Protein AF-A0A7R9TMN6-F1 (afdb_monomer_lite)

pLDDT: mean 89.32, std 12.13, range [44.78, 98.75]

Organism: NCBI:txid156133

Foldseek 3Di:
DPDPVVVVVLPPDDQDFLLLLLLLLLLLLLLLLLLLLLLLLQLLVVLLVCVVDDPLLNLLRHLVSQLSSLVSQLVSLQSLLQNQVSVPPDGSDDRDNDDDPVCCVPGFLNVLSVLLNQLSVLSSQLSVCVSVVQPPDLVSCCVRHLVSQLSSLVSQLVSLVLLCVSVVLVCVVVVNDPDNVDLLNLLSVLSNLLSNLSNQQSVLSSPDDPPPSVSNSVRHSVSSNSSSVSSSSNSLSSLQCSLLSNSCRSGRVVCNDPVNPPDDPPPRPRRDRPVVLSVQLSLLSSLLSLLVSQLSNLCSVPPPDDPVVSVVSNVVSVVSNVLSVVSNVVSSVCSDQDPDPPRNVVSVVSSVVSNVSSVVSVVVVVCCVPPVD

Sequence (373 aa):
MESPTAHARAALLPSAEPYELRATLAYWTSVVWLEASVAFTAASFFMLFSDRWEAEKVTALVNAPFVMGAALFTVGAYVGILSALNAQHPPHTPLRLWPRPSELRVVPGLWGYFVYFVGTLWFLWNCIAGLVGVSGGRLGALEFIWAPGIMGGVSFVWGALIECDTNEVWGKLRGRVSGWCCISVALSLANLVGGVLFLWGSVGGAAVAPSDLLGQRLWVAGPFLVGSAAFIVGSSLMLAMWKREQYGLGMIAGLNSPAHMPHHDEHDHAPQVRWNHFGFVHTSAVCSGLAMIDLLFTAQRQRSVTLHETIRNATGAAVVVMLAHGVLWLGVVVHRTPRVKPYGALVRYMRMLMVLLAFHLAFSVTADVLYDE

Radius of gyration: 21.81 Å; chains: 1; bounding box: 58×55×69 Å

Secondary structure (DSSP, 8-state):
---THHHHHHTSS----HHHHHHHHHHHHHHHHHHHHHHHHHHHHHHTTGGGS-HHHHIIIIIHHHHHHHHHHHHHHHHHHHHHHHTTPPTTPPPP-S--TTTTTTSTTHHHHHHHHHHHHHHHHHHHHHHTT---HHHHHIIIIIHHHHHHHHHHHHHHHHHHHHTTHHHHHTTSSS-TT-HHHHHHHHHHHHHHHHHHHHHHHHHS-TT-HHHHIIIIIHHHHHHHHHHHHHHHHHHHHHHTT-TTTTT-GGGGSGGGS----TTS------HHHHHHHHHHHHHHHHHHHHHHHHHHGGGSS-HHHHHHHHHHHHHHHHHHHHHHHHHHH-SS---STTHHHHHHHHHHHHHHHHHHHHHHHHHHHHH--

Structure (mmCIF, N/CA/C/O backbone):
data_AF-A0A7R9TMN6-F1
#
_entry.id   AF-A0A7R9TMN6-F1
#
loop_
_atom_site.group_PDB
_atom_site.id
_atom_site.type_symbol
_atom_site.label_atom_id
_atom_site.label_alt_id
_atom_site.label_comp_id
_atom_site.label_asym_id
_atom_site.label_entity_id
_atom_site.label_seq_id
_atom_site.pdbx_PDB_ins_code
_atom_site.Cartn_x
_atom_site.Cartn_y
_atom_site.Cartn_z
_atom_site.occupancy
_atom_site.B_iso_or_equiv
_atom_site.auth_seq_id
_atom_site.auth_comp_id
_atom_site.auth_asym_id
_atom_site.auth_atom_id
_atom_site.pdbx_PDB_model_num
ATOM 1 N N . MET A 1 1 ? 8.065 25.875 38.944 1.00 52.47 1 MET A N 1
ATOM 2 C CA . MET A 1 1 ? 7.759 26.784 37.821 1.00 52.47 1 MET A CA 1
ATOM 3 C C . MET A 1 1 ? 7.848 25.969 36.548 1.00 52.47 1 MET A C 1
ATOM 5 O O . MET A 1 1 ? 8.947 25.675 36.098 1.00 52.47 1 MET A O 1
ATOM 9 N N . GLU A 1 2 ? 6.708 25.503 36.044 1.00 47.06 2 GLU A N 1
ATOM 10 C CA . GLU A 1 2 ? 6.649 24.820 34.750 1.00 47.06 2 GLU A CA 1
ATOM 11 C C . GLU A 1 2 ? 6.831 25.849 33.628 1.00 47.06 2 GLU A C 1
ATOM 13 O O . GLU A 1 2 ? 6.325 26.969 33.711 1.00 47.06 2 GLU A O 1
ATOM 18 N N . SER A 1 3 ? 7.624 25.495 32.614 1.00 50.50 3 SER A N 1
ATOM 19 C CA . SER A 1 3 ? 7.987 26.394 31.518 1.00 50.50 3 SER A CA 1
ATOM 20 C C . SER A 1 3 ? 6.742 26.824 30.719 1.00 50.50 3 SER A C 1
ATOM 22 O O . SER A 1 3 ? 6.040 25.949 30.200 1.00 50.50 3 SER A O 1
ATOM 24 N N . PRO A 1 4 ? 6.507 28.136 30.506 1.00 58.19 4 PRO A N 1
ATOM 25 C CA . PRO A 1 4 ? 5.408 28.662 29.683 1.00 58.19 4 PRO A CA 1
ATOM 26 C C . PRO A 1 4 ? 5.353 28.100 28.251 1.00 58.19 4 PRO A C 1
ATOM 28 O O . PRO A 1 4 ? 4.324 28.169 27.583 1.00 58.19 4 PRO A O 1
ATOM 31 N N . THR A 1 5 ? 6.442 27.498 27.765 1.00 53.59 5 THR A N 1
ATOM 32 C CA . THR A 1 5 ? 6.521 26.896 26.428 1.00 53.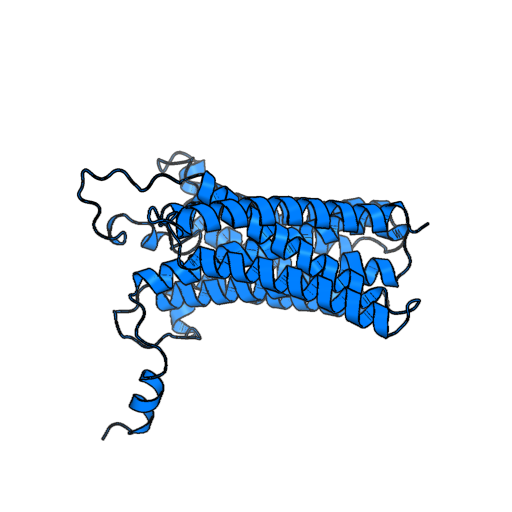59 5 THR A CA 1
ATOM 33 C C . THR A 1 5 ? 5.774 25.564 26.295 1.00 53.59 5 THR A C 1
ATOM 35 O O . THR A 1 5 ? 5.500 25.143 25.171 1.00 53.59 5 THR A O 1
ATOM 38 N N . ALA A 1 6 ? 5.429 24.890 27.399 1.00 50.81 6 ALA A N 1
ATOM 39 C CA . ALA A 1 6 ? 4.712 23.612 27.357 1.00 50.81 6 ALA A CA 1
ATOM 40 C C . ALA A 1 6 ? 3.220 23.782 27.010 1.00 50.81 6 ALA A C 1
ATOM 42 O O . ALA A 1 6 ? 2.673 22.984 26.250 1.00 50.81 6 ALA A O 1
ATOM 43 N N . HIS A 1 7 ? 2.581 24.864 27.471 1.00 48.22 7 HIS A N 1
ATOM 44 C CA . HIS A 1 7 ? 1.169 25.134 27.177 1.00 48.22 7 HIS A CA 1
ATOM 45 C C . HIS A 1 7 ? 0.923 25.587 25.733 1.00 48.22 7 HIS A C 1
ATOM 47 O O . HIS A 1 7 ? -0.096 25.227 25.149 1.00 48.22 7 HIS A O 1
ATOM 53 N N . ALA A 1 8 ? 1.875 26.287 25.107 1.00 50.34 8 ALA A N 1
ATOM 54 C CA . ALA A 1 8 ? 1.724 26.745 23.724 1.00 50.34 8 ALA A CA 1
ATOM 55 C C . ALA A 1 8 ? 1.743 25.596 22.693 1.00 50.34 8 ALA A C 1
ATOM 57 O O . ALA A 1 8 ? 1.135 25.715 21.632 1.00 50.34 8 ALA A O 1
ATOM 58 N N . ARG A 1 9 ? 2.391 24.459 22.997 1.00 48.47 9 ARG A N 1
ATOM 59 C CA . ARG A 1 9 ? 2.400 23.280 22.106 1.00 48.47 9 ARG A CA 1
ATOM 60 C C . ARG A 1 9 ? 1.140 22.418 22.213 1.00 48.47 9 ARG A C 1
ATOM 62 O O . ARG A 1 9 ? 0.843 21.687 21.275 1.00 48.47 9 ARG A O 1
ATOM 69 N N . ALA A 1 10 ? 0.391 22.516 23.312 1.00 46.69 10 ALA A N 1
ATOM 70 C CA . ALA A 1 10 ? -0.839 21.748 23.519 1.00 46.69 10 ALA A CA 1
ATOM 71 C C . ALA A 1 10 ? -2.070 22.353 22.811 1.00 46.69 10 ALA A C 1
ATOM 73 O O . ALA A 1 10 ? -3.085 21.681 22.681 1.00 46.69 10 ALA A O 1
ATOM 74 N N . ALA A 1 11 ? -1.986 23.599 22.332 1.00 44.78 11 ALA A N 1
ATOM 75 C CA . ALA A 1 11 ? -3.127 24.352 21.805 1.00 44.78 11 ALA A CA 1
ATOM 76 C C . ALA A 1 11 ? -3.358 24.226 20.284 1.00 44.78 11 ALA A C 1
ATOM 78 O O . ALA A 1 11 ? -4.297 24.823 19.765 1.00 44.78 11 ALA A O 1
ATOM 79 N N . LEU A 1 12 ? -2.518 23.489 19.547 1.00 45.00 12 LEU A N 1
ATOM 80 C CA . LEU A 1 12 ? -2.579 23.472 18.076 1.00 45.00 12 LEU A CA 1
ATOM 81 C C . LEU A 1 12 ? -3.496 22.401 17.475 1.00 45.00 12 LEU A C 1
ATOM 83 O O . LEU A 1 12 ? -3.732 22.428 16.271 1.00 45.00 12 LEU A O 1
ATOM 87 N N . LEU A 1 13 ? -4.047 21.490 18.280 1.00 46.78 13 LEU A N 1
ATOM 88 C CA . LEU A 1 13 ? -5.049 20.531 17.820 1.00 46.78 13 LEU A CA 1
ATOM 89 C C . LEU A 1 13 ? -6.164 20.456 18.869 1.00 46.78 13 LEU A C 1
ATOM 91 O O . LEU A 1 13 ? -5.862 20.096 20.010 1.00 46.78 13 LEU A O 1
ATOM 95 N N . PRO A 1 14 ? -7.430 20.794 18.541 1.00 47.53 14 PRO A N 1
ATOM 96 C CA . PRO A 1 14 ? -8.540 20.467 19.428 1.00 47.53 14 PRO A CA 1
ATOM 97 C C . PRO A 1 14 ? -8.453 18.975 19.740 1.00 47.53 14 PRO A C 1
ATOM 99 O O . PRO A 1 14 ? -8.168 18.175 18.846 1.00 47.53 14 PRO A O 1
ATOM 102 N N . SER A 1 15 ? -8.609 18.604 21.011 1.00 51.47 15 SER A N 1
ATOM 103 C CA . SER A 1 15 ? -8.556 17.204 21.418 1.00 51.47 15 SER A CA 1
ATOM 104 C C . SER A 1 15 ? -9.704 16.471 20.733 1.00 51.47 15 SER A C 1
ATOM 106 O O . SER A 1 15 ? -10.828 16.513 21.231 1.00 51.47 15 SER A O 1
ATOM 108 N N . ALA A 1 16 ? -9.433 15.857 19.580 1.00 57.16 16 ALA A N 1
ATOM 109 C CA . ALA A 1 16 ? -10.359 14.927 18.959 1.00 57.16 16 ALA A CA 1
ATOM 110 C C . ALA A 1 16 ? -10.734 13.901 20.026 1.00 57.16 16 ALA A C 1
ATOM 112 O O . ALA A 1 16 ? -9.863 13.446 20.783 1.00 57.16 16 ALA A O 1
ATOM 113 N N . GLU A 1 17 ? -12.019 13.573 20.130 1.00 76.31 17 GLU A N 1
ATOM 114 C CA . GLU A 1 17 ? -12.428 12.539 21.069 1.00 76.31 17 GLU A CA 1
ATOM 115 C C . GLU A 1 17 ? -11.631 11.261 20.748 1.00 76.31 17 GLU A C 1
ATOM 117 O O . GLU A 1 17 ? -11.413 10.959 19.569 1.00 76.31 17 GLU A O 1
ATOM 122 N N . PRO A 1 18 ? -11.152 10.494 21.748 1.00 77.69 18 PRO A N 1
ATOM 123 C CA . PRO A 1 18 ? -10.294 9.332 21.498 1.00 77.69 18 PRO A CA 1
ATOM 124 C C . PRO A 1 18 ? -10.866 8.351 20.464 1.00 77.69 18 PRO A C 1
ATOM 126 O O . PRO A 1 18 ? -10.117 7.702 19.734 1.00 77.69 18 PRO A O 1
ATOM 129 N N . TYR A 1 19 ? -12.194 8.270 20.374 1.00 81.75 19 TYR A N 1
ATOM 130 C CA . TYR A 1 19 ? -12.905 7.508 19.356 1.00 81.75 19 TYR A CA 1
ATOM 131 C C . TYR A 1 19 ? -12.656 8.035 17.932 1.00 81.75 19 TYR A C 1
ATOM 133 O O . TYR A 1 19 ? -12.267 7.257 17.062 1.00 81.75 19 TYR A O 1
ATOM 141 N N . GLU A 1 20 ? -12.812 9.340 17.693 1.00 86.62 20 GLU A N 1
ATOM 142 C CA . GLU A 1 20 ? -12.631 9.962 16.374 1.00 86.62 20 GLU A CA 1
ATOM 143 C C . GLU A 1 20 ? -11.202 9.796 15.861 1.00 86.62 20 GLU A C 1
ATOM 145 O O . GLU A 1 20 ? -10.991 9.473 14.689 1.00 86.62 20 GLU A O 1
ATOM 150 N N . LEU A 1 21 ? -10.209 9.954 16.744 1.00 88.88 21 LEU A N 1
ATOM 151 C CA . LEU A 1 21 ? -8.807 9.752 16.389 1.00 88.88 21 LEU A CA 1
ATOM 152 C C . LEU A 1 21 ? -8.545 8.297 15.979 1.00 88.88 21 LEU A C 1
ATOM 154 O O . LEU A 1 21 ? -7.973 8.055 14.917 1.00 88.88 21 LEU A O 1
ATOM 158 N N . ARG A 1 22 ? -8.990 7.320 16.784 1.00 90.69 22 ARG A N 1
ATOM 159 C CA . ARG A 1 22 ? -8.832 5.888 16.470 1.00 90.69 22 ARG A CA 1
ATOM 160 C C . ARG A 1 22 ? -9.527 5.529 15.159 1.00 90.69 22 ARG A C 1
ATOM 162 O O . ARG A 1 22 ? -8.927 4.865 14.317 1.00 90.69 22 ARG A O 1
ATOM 169 N N . ALA A 1 23 ? -10.757 6.001 14.966 1.00 91.69 23 ALA A N 1
ATOM 170 C CA . ALA A 1 23 ? -11.517 5.780 13.745 1.00 91.69 23 ALA A CA 1
ATOM 171 C C . ALA A 1 23 ? -10.806 6.374 12.521 1.00 91.69 23 ALA A C 1
ATOM 173 O O . ALA A 1 23 ? -10.716 5.715 11.485 1.00 91.69 23 ALA A O 1
ATOM 174 N N . THR A 1 24 ? -10.257 7.582 12.647 1.00 93.75 24 THR A N 1
ATOM 175 C CA . THR A 1 24 ? -9.538 8.275 11.571 1.00 93.75 24 THR A CA 1
ATOM 176 C C . THR A 1 24 ? -8.231 7.570 11.211 1.00 93.75 24 THR A C 1
ATOM 178 O O . THR A 1 24 ? -7.963 7.329 10.035 1.00 93.75 24 THR A O 1
ATOM 181 N N . LEU A 1 25 ? -7.420 7.195 12.203 1.00 95.25 25 LEU A N 1
ATOM 182 C CA . LEU A 1 25 ? -6.144 6.521 11.953 1.00 95.25 25 LEU A CA 1
ATOM 183 C C . LEU A 1 25 ? -6.352 5.106 11.395 1.00 95.25 25 LEU A C 1
ATOM 185 O O . LEU A 1 25 ? -5.673 4.717 10.444 1.00 95.25 25 LEU A O 1
ATOM 189 N N . ALA A 1 26 ? -7.333 4.357 11.909 1.00 95.38 26 ALA A N 1
ATOM 190 C CA . ALA A 1 26 ? -7.666 3.034 11.384 1.00 95.38 26 ALA A CA 1
ATOM 191 C C . ALA A 1 26 ? -8.170 3.103 9.930 1.00 95.38 26 ALA A C 1
ATOM 193 O O . ALA A 1 26 ? -7.802 2.265 9.099 1.00 95.38 26 ALA A O 1
ATOM 194 N N . TYR A 1 27 ? -8.963 4.130 9.606 1.00 96.31 27 TYR A N 1
ATOM 195 C CA . TYR A 1 27 ? -9.400 4.402 8.238 1.00 96.31 27 TYR A CA 1
ATOM 196 C C . TYR A 1 27 ? -8.216 4.635 7.304 1.00 96.31 27 TYR A C 1
ATOM 198 O O . TYR A 1 27 ? -8.068 3.919 6.315 1.00 96.31 27 TYR A O 1
ATOM 206 N N . TRP A 1 28 ? -7.357 5.605 7.632 1.00 97.25 28 TRP A N 1
ATOM 207 C CA . TRP A 1 28 ? -6.228 5.970 6.780 1.00 97.25 28 TRP A CA 1
ATOM 208 C C . TRP A 1 28 ? -5.201 4.853 6.666 1.00 97.25 28 TRP A C 1
ATOM 210 O O . TRP A 1 28 ? -4.679 4.639 5.578 1.00 97.25 28 TRP A O 1
ATOM 220 N N . THR A 1 29 ? -4.978 4.077 7.730 1.00 97.25 29 THR A N 1
ATOM 221 C CA . THR A 1 29 ? -4.166 2.855 7.638 1.00 97.25 29 THR A CA 1
ATOM 222 C C . THR A 1 29 ? -4.738 1.924 6.566 1.00 97.25 29 THR A C 1
ATOM 224 O O . THR A 1 29 ? -4.018 1.500 5.672 1.00 97.25 29 THR A O 1
ATOM 227 N N . SER A 1 30 ? -6.046 1.660 6.591 1.00 97.38 30 SER A N 1
ATOM 228 C CA . SER A 1 30 ? -6.691 0.756 5.627 1.00 97.38 30 SER A CA 1
ATOM 229 C C . SER A 1 30 ? -6.663 1.291 4.188 1.00 97.38 30 SER A C 1
ATOM 231 O O . SER A 1 30 ? -6.387 0.540 3.255 1.00 97.38 30 SER A O 1
ATOM 233 N N . VAL A 1 31 ? -6.954 2.584 3.998 1.00 97.62 31 VAL A N 1
ATOM 234 C CA . VAL A 1 31 ? -7.008 3.230 2.675 1.00 97.62 31 VAL A CA 1
ATOM 235 C C . VAL A 1 31 ? -5.628 3.304 2.036 1.00 97.62 31 VAL A C 1
ATOM 237 O O . VAL A 1 31 ? -5.472 2.869 0.900 1.00 97.62 31 VAL A O 1
ATOM 240 N N . VAL A 1 32 ? -4.622 3.783 2.770 1.00 97.88 32 VAL A N 1
ATOM 241 C CA . VAL A 1 32 ? -3.266 3.950 2.231 1.00 97.88 32 VAL A CA 1
ATOM 242 C C . VAL A 1 32 ? -2.641 2.593 1.891 1.00 97.88 32 VAL A C 1
ATOM 244 O O . VAL A 1 32 ? -1.994 2.459 0.855 1.00 97.88 32 VAL A O 1
ATOM 247 N N . TRP A 1 33 ? -2.870 1.560 2.712 1.00 98.00 33 TRP A N 1
ATOM 248 C CA . TRP A 1 33 ? -2.433 0.198 2.383 1.00 98.00 33 TRP A CA 1
ATOM 249 C C . TRP A 1 33 ? -3.141 -0.354 1.137 1.00 98.00 33 TRP A C 1
ATOM 251 O O . TRP A 1 33 ? -2.504 -1.016 0.315 1.00 98.00 33 TRP A O 1
ATOM 261 N N . LEU A 1 34 ? -4.431 -0.052 0.949 1.00 98.00 34 LEU A N 1
ATOM 262 C CA . LEU A 1 34 ? -5.172 -0.460 -0.246 1.00 98.00 34 LEU A CA 1
ATOM 263 C C . LEU A 1 34 ? -4.632 0.232 -1.506 1.00 98.00 34 LEU A C 1
ATOM 265 O O . LEU A 1 34 ? -4.368 -0.446 -2.496 1.00 98.00 34 LEU A O 1
ATOM 269 N N . GLU A 1 35 ? -4.413 1.548 -1.464 1.00 97.69 35 GLU A N 1
ATOM 270 C CA . GLU A 1 35 ? -3.813 2.315 -2.566 1.00 97.69 35 GLU A CA 1
ATOM 271 C C . GLU A 1 35 ? -2.412 1.800 -2.919 1.00 97.69 35 GLU A C 1
ATOM 273 O O . GLU A 1 35 ? -2.114 1.564 -4.092 1.00 97.69 35 GLU A O 1
ATOM 278 N N . ALA A 1 36 ? -1.579 1.548 -1.904 1.00 98.12 36 ALA A N 1
ATOM 279 C CA . ALA A 1 36 ? -0.251 0.969 -2.075 1.00 98.12 36 ALA A CA 1
ATOM 280 C C . ALA A 1 36 ? -0.306 -0.395 -2.777 1.00 98.12 36 ALA A C 1
ATOM 282 O O . ALA A 1 36 ? 0.438 -0.655 -3.723 1.00 98.12 36 ALA A O 1
ATOM 283 N N . SER A 1 37 ? -1.229 -1.256 -2.342 1.00 98.38 37 SER A N 1
ATOM 284 C CA . SER A 1 37 ? -1.400 -2.599 -2.896 1.00 98.38 37 SER A CA 1
ATOM 285 C C . SER A 1 37 ? -1.892 -2.561 -4.345 1.00 98.38 37 SER A C 1
ATOM 287 O O . SER A 1 37 ? -1.430 -3.353 -5.164 1.00 98.38 37 SER A O 1
ATOM 289 N N . VAL A 1 38 ? -2.781 -1.622 -4.690 1.00 97.75 38 VAL A N 1
ATOM 290 C CA . VAL A 1 38 ? -3.237 -1.392 -6.074 1.00 97.75 38 VAL A CA 1
ATOM 291 C C . VAL A 1 38 ? -2.074 -0.950 -6.960 1.00 97.75 38 VAL A C 1
ATOM 293 O O . VAL A 1 38 ? -1.890 -1.517 -8.037 1.00 97.75 38 VAL A O 1
ATOM 296 N N . ALA A 1 39 ? -1.251 -0.009 -6.489 1.00 97.25 39 ALA A N 1
ATOM 297 C CA . ALA A 1 39 ? -0.064 0.451 -7.204 1.00 97.25 39 ALA A CA 1
ATOM 298 C C . ALA A 1 39 ? 0.921 -0.690 -7.496 1.00 97.25 39 ALA A C 1
ATOM 300 O O . ALA A 1 39 ? 1.332 -0.881 -8.640 1.00 97.25 39 ALA A O 1
ATOM 301 N N . PHE A 1 40 ? 1.233 -1.500 -6.480 1.00 97.75 40 PHE A N 1
ATOM 302 C CA . PHE A 1 40 ? 2.093 -2.674 -6.626 1.00 97.75 40 PHE A CA 1
ATOM 303 C C . PHE A 1 40 ? 1.502 -3.739 -7.549 1.00 97.75 40 PHE A C 1
ATOM 305 O O . PHE A 1 40 ? 2.238 -4.334 -8.336 1.00 97.75 40 PHE A O 1
ATOM 312 N N . THR A 1 41 ? 0.192 -3.980 -7.471 1.00 98.25 41 THR A N 1
ATOM 313 C CA . THR A 1 41 ? -0.492 -4.961 -8.326 1.00 98.25 41 THR A CA 1
ATOM 314 C C . THR A 1 41 ? -0.393 -4.540 -9.788 1.00 98.25 41 THR A C 1
ATOM 316 O O . THR A 1 41 ? -0.001 -5.341 -10.633 1.00 98.25 41 THR A O 1
ATOM 319 N N . ALA A 1 42 ? -0.680 -3.269 -10.084 1.00 96.50 42 ALA A N 1
ATOM 320 C CA . ALA A 1 42 ? -0.577 -2.726 -11.432 1.00 96.50 42 ALA A CA 1
ATOM 321 C C . ALA A 1 42 ? 0.868 -2.769 -11.958 1.00 96.50 42 ALA A C 1
ATOM 323 O O . ALA A 1 42 ? 1.101 -3.313 -13.035 1.00 96.50 42 ALA A O 1
ATOM 324 N N . ALA A 1 43 ? 1.846 -2.295 -11.178 1.00 97.19 43 ALA A N 1
ATOM 325 C CA . ALA A 1 43 ? 3.258 -2.359 -11.561 1.00 97.19 43 ALA A CA 1
ATOM 326 C C . ALA A 1 43 ? 3.738 -3.789 -11.817 1.00 97.19 43 ALA A C 1
ATOM 328 O O . ALA A 1 43 ? 4.399 -4.043 -12.820 1.00 97.19 43 ALA A O 1
ATOM 329 N N . SER A 1 44 ? 3.373 -4.739 -10.952 1.00 97.81 44 SER A N 1
ATOM 330 C CA . SER A 1 44 ? 3.757 -6.148 -11.110 1.00 97.81 44 SER A CA 1
ATOM 331 C C . SER A 1 44 ? 3.102 -6.780 -12.336 1.00 97.81 44 SER A C 1
ATOM 333 O O . SER A 1 44 ? 3.735 -7.573 -13.027 1.00 97.81 44 SER A O 1
ATOM 335 N N . PHE A 1 45 ? 1.852 -6.412 -12.635 1.00 97.25 45 PHE A N 1
ATOM 336 C CA . PHE A 1 45 ? 1.176 -6.842 -13.855 1.00 97.25 45 PHE A CA 1
ATOM 337 C C . PHE A 1 45 ? 1.903 -6.322 -15.097 1.00 97.25 45 PHE A C 1
ATOM 339 O O . PHE A 1 45 ? 2.219 -7.104 -15.990 1.00 97.25 45 PHE A O 1
ATOM 346 N N . PHE A 1 46 ? 2.240 -5.032 -15.136 1.00 95.69 46 PHE A N 1
ATOM 347 C CA . PHE A 1 46 ? 2.989 -4.451 -16.249 1.00 95.69 46 PHE A CA 1
ATOM 348 C C . PHE A 1 46 ? 4.411 -5.022 -16.353 1.00 95.69 46 PHE A C 1
ATOM 350 O O . PHE A 1 46 ? 4.895 -5.281 -17.452 1.00 95.69 46 PHE A O 1
ATOM 357 N N . MET A 1 47 ? 5.054 -5.336 -15.227 1.00 96.62 47 MET A N 1
ATOM 358 C CA . MET A 1 47 ? 6.367 -5.982 -15.191 1.00 96.62 47 MET A CA 1
ATOM 359 C C . MET A 1 47 ? 6.390 -7.342 -15.909 1.00 96.62 47 MET A C 1
ATOM 361 O O . MET A 1 47 ? 7.440 -7.739 -16.405 1.00 96.62 47 MET A O 1
ATOM 365 N N . LEU A 1 48 ? 5.258 -8.049 -16.028 1.00 96.75 48 LEU A N 1
ATOM 366 C CA . LEU A 1 48 ? 5.191 -9.306 -16.788 1.00 96.75 48 LEU A CA 1
ATOM 367 C C . LEU A 1 48 ? 5.455 -9.122 -18.290 1.00 96.75 48 LEU A C 1
ATOM 369 O O . LEU A 1 48 ? 5.841 -10.084 -18.957 1.00 96.75 48 LEU A O 1
ATOM 373 N N . PHE A 1 49 ? 5.259 -7.913 -18.816 1.00 95.25 49 PHE A N 1
ATOM 374 C CA . PHE A 1 49 ? 5.359 -7.587 -20.241 1.00 95.25 49 PHE A CA 1
ATOM 375 C C . PHE A 1 49 ? 6.443 -6.540 -20.540 1.00 95.25 49 PHE A C 1
ATOM 377 O O . PHE A 1 49 ? 6.525 -6.042 -21.662 1.00 95.25 49 PHE A O 1
ATOM 384 N N . SER A 1 50 ? 7.273 -6.200 -19.549 1.00 94.06 50 SER A N 1
ATOM 385 C CA . SER A 1 50 ? 8.247 -5.105 -19.636 1.00 94.06 50 SER A CA 1
ATOM 386 C C . SER A 1 50 ? 9.366 -5.337 -20.651 1.00 94.06 50 SER A C 1
ATOM 388 O O . SER A 1 50 ? 9.972 -4.375 -21.110 1.00 94.06 50 SER A O 1
ATOM 390 N N . ASP A 1 51 ? 9.609 -6.584 -21.057 1.00 92.88 51 ASP A N 1
ATOM 391 C CA . ASP A 1 51 ? 10.570 -6.958 -22.101 1.00 92.88 51 ASP A CA 1
ATOM 392 C C . ASP A 1 51 ? 10.200 -6.429 -23.494 1.00 92.88 51 ASP A C 1
ATOM 394 O O . ASP A 1 51 ? 11.040 -6.426 -24.391 1.00 92.88 51 ASP A O 1
ATOM 398 N N . ARG A 1 52 ? 8.954 -5.982 -23.682 1.00 93.12 52 ARG A N 1
ATOM 399 C CA . ARG A 1 52 ? 8.440 -5.450 -24.953 1.00 93.12 52 ARG A CA 1
ATOM 400 C C . ARG A 1 52 ? 8.466 -3.930 -25.035 1.00 93.12 52 ARG A C 1
ATOM 402 O O . ARG A 1 52 ? 8.022 -3.378 -26.036 1.00 93.12 52 ARG A O 1
ATOM 409 N N . TRP A 1 53 ? 8.904 -3.250 -23.981 1.00 92.25 53 TRP A N 1
ATOM 410 C CA . TRP A 1 53 ? 8.772 -1.804 -23.870 1.00 92.25 53 TRP A CA 1
ATOM 411 C C . TRP A 1 53 ? 10.117 -1.115 -23.725 1.00 92.25 53 TRP A C 1
ATOM 413 O O . TRP A 1 53 ? 11.083 -1.662 -23.197 1.00 92.25 53 TRP A O 1
ATOM 423 N N . GLU A 1 54 ? 10.145 0.140 -24.151 1.00 92.00 54 GLU A N 1
ATOM 424 C CA . GLU A 1 54 ? 11.277 1.019 -23.915 1.00 92.00 54 GLU A CA 1
ATOM 425 C C . GLU A 1 54 ? 11.442 1.333 -22.421 1.00 92.00 54 GLU A C 1
ATOM 427 O O . GLU A 1 54 ? 10.485 1.319 -21.637 1.00 92.00 54 GLU A O 1
ATOM 432 N N . ALA A 1 55 ? 12.670 1.676 -22.022 1.00 90.94 55 ALA A N 1
ATOM 433 C CA . ALA A 1 55 ? 13.020 1.956 -20.628 1.00 90.94 55 ALA A CA 1
ATOM 434 C C . ALA A 1 55 ? 12.159 3.067 -19.996 1.00 90.94 55 ALA A C 1
ATOM 436 O O . ALA A 1 55 ? 11.873 3.023 -18.798 1.00 90.94 55 ALA A O 1
ATOM 437 N N . GLU A 1 56 ? 11.716 4.043 -20.791 1.00 90.12 56 GLU A N 1
ATOM 438 C CA . GLU A 1 56 ? 10.824 5.121 -20.348 1.00 90.12 56 GLU A CA 1
ATOM 439 C C . GLU A 1 56 ? 9.453 4.579 -19.926 1.00 90.12 56 GLU A C 1
ATOM 441 O O . GLU A 1 56 ? 8.980 4.856 -18.822 1.00 90.12 56 GLU A O 1
ATOM 446 N N . LYS A 1 57 ? 8.851 3.720 -20.755 1.00 90.50 57 LYS A N 1
ATOM 447 C CA . LYS A 1 57 ? 7.556 3.086 -20.478 1.00 90.50 57 LYS A CA 1
ATOM 448 C C . LYS A 1 57 ? 7.648 2.120 -19.292 1.00 90.50 57 LYS A C 1
ATOM 450 O O . LYS A 1 57 ? 6.760 2.121 -18.441 1.00 90.50 57 LYS A O 1
ATOM 455 N N . VAL A 1 58 ? 8.755 1.382 -19.152 1.00 93.69 58 VAL A N 1
ATOM 456 C CA . VAL A 1 58 ? 9.036 0.565 -17.950 1.00 93.69 58 VAL A CA 1
ATOM 457 C C . VAL A 1 58 ? 9.152 1.440 -16.697 1.00 93.69 58 VAL A C 1
ATOM 459 O O . VAL A 1 58 ? 8.586 1.117 -15.653 1.00 93.69 58 VAL A O 1
ATOM 462 N N . THR A 1 59 ? 9.834 2.580 -16.791 1.00 93.62 59 THR A N 1
ATOM 463 C CA . THR A 1 59 ? 9.965 3.526 -15.675 1.00 93.62 59 THR A CA 1
ATOM 464 C C . THR A 1 59 ? 8.601 4.043 -15.223 1.00 93.62 59 THR A C 1
ATOM 466 O O . THR A 1 59 ? 8.312 4.053 -14.026 1.00 93.62 59 THR A O 1
ATOM 469 N N . ALA A 1 60 ? 7.749 4.414 -16.178 1.00 92.00 60 ALA A N 1
ATOM 470 C CA . ALA A 1 60 ? 6.433 4.987 -15.937 1.00 92.00 60 ALA A CA 1
ATOM 471 C C . ALA A 1 60 ? 5.407 3.985 -15.379 1.00 92.00 60 ALA A C 1
ATOM 473 O O . ALA A 1 60 ? 4.650 4.328 -14.475 1.00 92.00 60 ALA A O 1
ATOM 474 N N . LEU A 1 61 ? 5.379 2.756 -15.906 1.00 93.25 61 LEU A N 1
ATOM 475 C CA . LEU A 1 61 ? 4.353 1.756 -15.578 1.00 93.25 61 LEU A CA 1
ATOM 476 C C . LEU A 1 61 ? 4.771 0.774 -14.480 1.00 93.25 61 LEU A C 1
ATOM 478 O O . LEU A 1 61 ? 3.905 0.168 -13.855 1.00 93.25 61 LEU A O 1
ATOM 482 N N . VAL A 1 62 ? 6.075 0.604 -14.244 1.00 95.75 62 VAL A N 1
ATOM 483 C CA . VAL A 1 62 ? 6.605 -0.386 -13.293 1.00 95.75 62 VAL A CA 1
ATOM 484 C C . VAL A 1 62 ? 7.338 0.301 -12.144 1.00 95.75 62 VAL A C 1
ATOM 486 O O . VAL A 1 62 ? 6.889 0.243 -11.000 1.00 95.75 62 VAL A O 1
ATOM 489 N N . ASN A 1 63 ? 8.440 1.000 -12.429 1.00 96.38 63 ASN A N 1
ATOM 490 C CA . ASN A 1 63 ? 9.332 1.489 -11.371 1.00 96.38 63 ASN A CA 1
ATOM 491 C C . ASN A 1 63 ? 8.704 2.619 -10.541 1.00 96.38 63 ASN A C 1
ATOM 493 O O . ASN A 1 63 ? 8.751 2.582 -9.310 1.00 96.38 63 ASN A O 1
ATOM 497 N N . ALA A 1 64 ? 8.102 3.622 -11.188 1.00 96.56 64 ALA A N 1
ATOM 498 C CA . ALA A 1 64 ? 7.507 4.752 -10.481 1.00 96.56 64 ALA A CA 1
ATOM 499 C C . ALA A 1 64 ? 6.289 4.333 -9.630 1.00 96.56 64 ALA A C 1
ATOM 501 O O . ALA A 1 64 ? 6.239 4.723 -8.458 1.00 96.56 64 ALA A O 1
ATOM 502 N N . PRO A 1 65 ? 5.357 3.487 -10.120 1.00 97.31 65 PRO A N 1
ATOM 503 C CA . PRO A 1 65 ? 4.272 3.002 -9.276 1.00 97.31 65 PRO A CA 1
ATOM 504 C C . PRO A 1 65 ? 4.739 2.079 -8.140 1.00 97.31 65 PRO A C 1
ATOM 506 O O . PRO A 1 65 ? 4.136 2.121 -7.069 1.00 97.31 65 PRO A O 1
ATOM 509 N N . PHE A 1 66 ? 5.834 1.318 -8.294 1.00 98.00 66 PHE A N 1
ATOM 510 C CA . PHE A 1 66 ? 6.449 0.602 -7.165 1.00 98.00 66 PHE A CA 1
ATOM 511 C C . PHE A 1 66 ? 6.971 1.550 -6.080 1.00 98.00 66 PHE A C 1
ATOM 513 O O . PHE A 1 66 ? 6.675 1.347 -4.902 1.00 98.00 66 PHE A O 1
ATOM 520 N N . VAL A 1 67 ? 7.689 2.617 -6.452 1.00 98.19 67 VAL A N 1
ATOM 521 C CA . VAL A 1 67 ? 8.153 3.637 -5.489 1.00 98.19 67 VAL A CA 1
ATOM 522 C C . VAL A 1 67 ? 6.974 4.292 -4.777 1.00 98.19 67 VAL A C 1
ATOM 524 O O . VAL A 1 67 ? 6.981 4.414 -3.552 1.00 98.19 67 VAL A O 1
ATOM 527 N N . MET A 1 68 ? 5.942 4.671 -5.530 1.00 97.50 68 MET A N 1
ATOM 528 C CA . MET A 1 68 ? 4.719 5.242 -4.977 1.00 97.50 68 MET A CA 1
ATOM 529 C C . MET A 1 68 ? 4.045 4.284 -3.991 1.00 97.50 68 MET A C 1
ATOM 531 O O . MET A 1 68 ? 3.748 4.674 -2.863 1.00 97.50 68 MET A O 1
ATOM 535 N N . GLY A 1 69 ? 3.850 3.023 -4.382 1.00 98.00 69 GLY A N 1
ATOM 536 C CA . GLY A 1 69 ? 3.276 2.006 -3.509 1.00 98.00 69 GLY A CA 1
ATOM 537 C C . GLY A 1 69 ? 4.097 1.815 -2.234 1.00 98.00 69 GLY A C 1
ATOM 538 O O . GLY A 1 69 ? 3.536 1.738 -1.145 1.00 98.00 69 GLY A O 1
ATOM 539 N N . ALA A 1 70 ? 5.429 1.801 -2.330 1.00 98.38 70 ALA A N 1
ATOM 540 C CA . ALA A 1 70 ? 6.296 1.602 -1.170 1.00 98.38 70 ALA A CA 1
ATOM 541 C C . ALA A 1 70 ? 6.265 2.810 -0.219 1.00 98.38 70 ALA A C 1
ATOM 543 O O . ALA A 1 70 ? 6.275 2.646 1.006 1.00 98.38 70 ALA A O 1
ATOM 544 N N . ALA A 1 71 ? 6.163 4.023 -0.769 1.00 98.38 71 ALA A N 1
ATOM 545 C CA . ALA A 1 71 ? 5.986 5.241 0.011 1.00 98.38 71 ALA A CA 1
ATOM 546 C C . ALA A 1 71 ? 4.642 5.228 0.752 1.00 98.38 71 ALA A C 1
ATOM 548 O O . ALA A 1 71 ? 4.598 5.507 1.951 1.00 98.38 71 ALA A O 1
ATOM 549 N N . LEU A 1 72 ? 3.562 4.824 0.077 1.00 98.12 72 LEU A N 1
ATOM 550 C CA . LEU A 1 72 ? 2.244 4.674 0.691 1.00 98.12 72 LEU A CA 1
ATOM 551 C C . LEU A 1 72 ? 2.262 3.606 1.792 1.00 98.12 72 LEU A C 1
ATOM 553 O O . LEU A 1 72 ? 1.866 3.905 2.915 1.00 98.12 72 LEU A O 1
ATOM 557 N N . PHE A 1 73 ? 2.816 2.411 1.560 1.00 98.44 73 PHE A N 1
ATOM 558 C CA . PHE A 1 73 ? 2.967 1.414 2.629 1.00 98.44 73 PHE A CA 1
ATOM 559 C C . PHE A 1 73 ? 3.753 1.955 3.831 1.00 98.44 73 PHE A C 1
ATOM 561 O O . PHE A 1 73 ? 3.370 1.699 4.972 1.00 98.44 73 PHE A O 1
ATOM 568 N N . THR A 1 74 ? 4.797 2.757 3.597 1.00 98.62 74 THR A N 1
ATOM 569 C CA . THR A 1 74 ? 5.566 3.410 4.670 1.00 98.62 74 THR A CA 1
ATOM 570 C C . THR A 1 74 ? 4.701 4.370 5.485 1.00 98.62 74 THR A C 1
ATOM 572 O O . THR A 1 7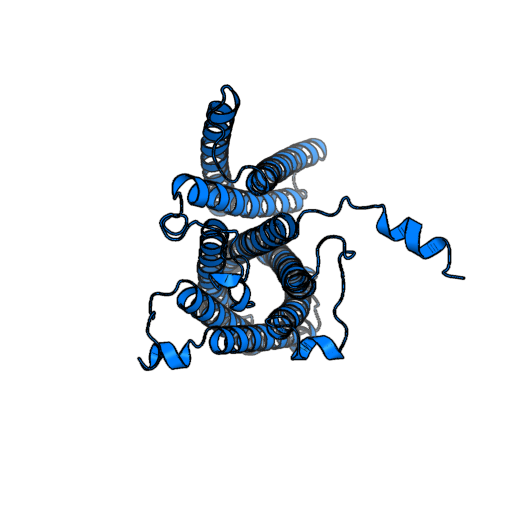4 ? 4.705 4.315 6.718 1.00 98.62 74 THR A O 1
ATOM 575 N N . VAL A 1 75 ? 3.911 5.217 4.816 1.00 98.31 75 VAL A N 1
ATOM 576 C CA . VAL A 1 75 ? 2.949 6.112 5.475 1.00 98.31 75 VAL A CA 1
ATOM 577 C C . VAL A 1 75 ? 1.918 5.300 6.257 1.00 98.31 75 VAL A C 1
ATOM 579 O O . VAL A 1 75 ? 1.702 5.565 7.436 1.00 98.31 75 VAL A O 1
ATOM 582 N N . GLY A 1 76 ? 1.327 4.274 5.648 1.00 97.81 76 GLY A N 1
ATOM 583 C CA . GLY A 1 76 ? 0.338 3.410 6.285 1.00 97.81 76 GLY A CA 1
ATOM 584 C C . GLY A 1 76 ? 0.884 2.693 7.523 1.00 97.81 76 GLY A C 1
ATOM 585 O O . GLY A 1 76 ? 0.219 2.654 8.556 1.00 97.81 76 GLY A O 1
ATOM 586 N N . ALA A 1 77 ? 2.105 2.156 7.462 1.00 98.06 77 ALA A N 1
ATOM 587 C CA . ALA A 1 77 ? 2.762 1.530 8.607 1.00 98.06 77 ALA A CA 1
ATOM 588 C C . ALA A 1 77 ? 3.022 2.541 9.739 1.00 98.06 77 ALA A C 1
ATOM 590 O O . ALA A 1 77 ? 2.782 2.233 10.908 1.00 98.06 77 ALA A O 1
ATOM 591 N N . TYR A 1 78 ? 3.425 3.772 9.405 1.00 98.25 78 TYR A N 1
ATOM 592 C CA . TYR A 1 78 ? 3.589 4.844 10.388 1.00 98.25 78 TYR A CA 1
ATOM 593 C C . TYR A 1 78 ? 2.257 5.280 11.020 1.00 98.25 78 TYR A C 1
ATOM 595 O O . TYR A 1 78 ? 2.178 5.440 12.237 1.00 98.25 78 TYR A O 1
ATOM 603 N N . VAL A 1 79 ? 1.177 5.397 10.241 1.00 97.50 79 VAL A N 1
ATOM 604 C CA . VAL A 1 79 ? -0.175 5.649 10.780 1.00 97.50 79 VAL A CA 1
ATOM 605 C C . VAL A 1 79 ? -0.610 4.506 11.711 1.00 97.50 79 VAL A C 1
ATOM 607 O O . VAL A 1 79 ? -1.231 4.756 12.748 1.00 97.50 79 VAL A O 1
ATOM 610 N N . GLY A 1 80 ? -0.211 3.264 11.424 1.00 96.50 80 GLY A N 1
ATOM 611 C CA . GLY A 1 80 ? -0.367 2.124 12.331 1.00 96.50 80 GLY A CA 1
ATOM 612 C C . GLY A 1 80 ? 0.382 2.297 13.661 1.00 96.50 80 GLY A C 1
ATOM 613 O O . GLY A 1 80 ? -0.196 2.077 14.727 1.00 96.50 80 GLY A O 1
ATOM 614 N N . ILE A 1 81 ? 1.629 2.787 13.628 1.00 97.00 81 ILE A N 1
ATOM 615 C CA . ILE A 1 81 ? 2.390 3.163 14.837 1.00 97.00 81 ILE A CA 1
ATOM 616 C C . ILE A 1 81 ? 1.637 4.234 15.632 1.00 97.00 81 ILE A C 1
ATOM 618 O O . ILE A 1 81 ? 1.467 4.082 16.843 1.00 97.00 81 ILE A O 1
ATOM 622 N N . LEU A 1 82 ? 1.155 5.293 14.970 1.00 96.06 82 LEU A N 1
ATOM 623 C CA . LEU A 1 82 ? 0.368 6.346 15.621 1.00 96.06 82 LEU A CA 1
ATOM 624 C C . LEU A 1 82 ? -0.906 5.779 16.258 1.00 96.06 82 LEU A C 1
ATOM 626 O O . LEU A 1 82 ? -1.243 6.161 17.379 1.00 96.06 82 LEU A O 1
ATOM 630 N N . SER A 1 83 ? -1.573 4.841 15.580 1.00 94.38 83 SER A N 1
ATOM 631 C CA . SER A 1 83 ? -2.767 4.158 16.087 1.00 94.38 83 SER A CA 1
ATOM 632 C C . SER A 1 83 ? -2.461 3.386 17.365 1.00 94.38 83 SER A C 1
ATOM 634 O O . SER A 1 83 ? -3.153 3.567 18.361 1.00 94.38 83 SER A O 1
ATOM 636 N N . ALA A 1 84 ? -1.403 2.569 17.369 1.00 94.56 84 ALA A N 1
ATOM 637 C CA . ALA A 1 84 ? -1.011 1.777 18.534 1.00 94.56 84 ALA A CA 1
ATOM 638 C C . ALA A 1 84 ? -0.558 2.652 19.706 1.00 94.56 84 ALA A C 1
ATOM 640 O O . ALA A 1 84 ? -0.989 2.448 20.839 1.00 94.56 84 ALA A O 1
ATOM 641 N N . LEU A 1 85 ? 0.267 3.663 19.431 1.00 94.62 85 LEU A N 1
ATOM 642 C CA . LEU A 1 85 ? 0.827 4.539 20.453 1.00 94.62 85 LEU A CA 1
ATOM 643 C C . LEU A 1 85 ? -0.250 5.370 21.158 1.00 94.62 85 LEU A C 1
ATOM 645 O O . LEU A 1 85 ? -0.181 5.560 22.368 1.00 94.62 85 LEU A O 1
ATOM 649 N N . ASN A 1 86 ? -1.254 5.832 20.412 1.00 92.94 86 ASN A N 1
ATOM 650 C CA . ASN A 1 86 ? -2.315 6.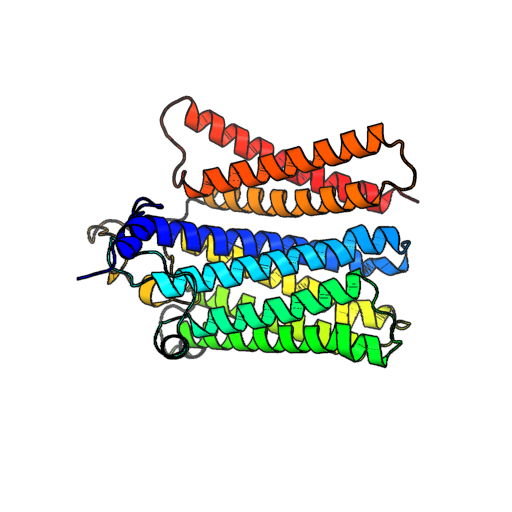695 20.932 1.00 92.94 86 ASN A CA 1
ATOM 651 C C . ASN A 1 86 ? -3.613 5.926 21.238 1.00 92.94 86 ASN A C 1
ATOM 653 O O . ASN A 1 86 ? -4.612 6.524 21.630 1.00 92.94 86 ASN A O 1
ATOM 657 N N . ALA A 1 87 ? -3.605 4.595 21.115 1.00 88.62 87 ALA A N 1
ATOM 658 C CA . ALA A 1 87 ? -4.764 3.748 21.372 1.00 88.62 87 ALA A CA 1
ATOM 659 C C . ALA A 1 87 ? -5.284 3.879 22.805 1.00 88.62 87 ALA A C 1
ATOM 661 O O . ALA A 1 87 ? -6.487 3.941 23.009 1.00 88.62 87 ALA A O 1
ATOM 662 N N . GLN A 1 88 ? -4.403 3.920 23.802 1.00 81.19 88 GLN A N 1
ATOM 663 C CA . GLN A 1 88 ? -4.779 3.871 25.225 1.00 81.19 88 GLN A CA 1
ATOM 664 C C . GLN A 1 88 ? -4.723 5.240 25.911 1.00 81.19 88 GLN A C 1
ATOM 666 O O . GLN A 1 88 ? -4.815 5.341 27.132 1.00 81.19 88 GLN A O 1
ATOM 671 N N . HIS A 1 89 ? -4.541 6.300 25.131 1.00 80.62 89 HIS A N 1
ATOM 672 C CA . HIS A 1 89 ? -4.344 7.635 25.660 1.00 80.62 89 HIS A CA 1
ATOM 673 C C . HIS A 1 89 ? -5.638 8.198 26.273 1.00 80.62 89 HIS A C 1
ATOM 675 O O . HIS A 1 89 ? -6.688 8.138 25.624 1.00 80.62 89 HIS A O 1
ATOM 681 N N . PRO A 1 90 ? -5.588 8.749 27.504 1.00 79.19 90 PRO A N 1
ATOM 682 C CA . PRO A 1 90 ? -6.720 9.453 28.086 1.00 79.19 90 PRO A CA 1
ATOM 683 C C . PRO A 1 90 ? -7.181 10.609 27.190 1.00 79.19 90 PRO A C 1
ATOM 685 O O . PRO A 1 90 ? -6.344 11.216 26.504 1.00 79.19 90 PRO A O 1
ATOM 688 N N . PRO A 1 91 ? -8.475 10.974 27.239 1.00 72.94 91 PRO A N 1
ATOM 689 C CA . PRO A 1 91 ? -8.957 12.202 26.619 1.00 72.94 91 PRO A CA 1
ATOM 690 C C . PRO A 1 91 ? -8.049 13.383 26.998 1.00 72.94 91 PRO A C 1
ATOM 692 O O . PRO A 1 91 ? -7.601 13.484 28.141 1.00 72.94 91 PRO A O 1
ATOM 695 N N . HIS A 1 92 ? -7.758 14.261 26.036 1.00 78.75 92 HIS A N 1
ATOM 696 C CA . HIS A 1 92 ? -6.928 15.467 26.203 1.00 78.75 92 HIS A CA 1
ATOM 697 C C . HIS A 1 92 ? -5.417 15.262 26.404 1.00 78.75 92 HIS A C 1
ATOM 699 O O . HIS A 1 92 ? -4.701 16.247 26.596 1.00 78.75 92 HIS A O 1
ATOM 705 N N . THR A 1 93 ? -4.885 14.037 26.313 1.00 83.25 93 THR A N 1
ATOM 706 C CA . THR A 1 93 ? -3.424 13.897 26.186 1.00 83.25 93 THR A CA 1
ATOM 707 C C . THR A 1 93 ? -2.955 14.301 24.786 1.00 83.25 93 THR A C 1
ATOM 709 O O . THR A 1 93 ? -3.607 13.961 23.797 1.00 83.25 93 THR A O 1
ATOM 712 N N . PRO A 1 94 ? -1.825 15.024 24.672 1.00 86.88 94 PRO A N 1
ATOM 713 C CA . PRO A 1 94 ? -1.291 15.414 23.376 1.00 86.88 94 PRO A CA 1
ATOM 714 C C . PRO A 1 94 ? -0.916 14.177 22.555 1.00 86.88 94 PRO A C 1
ATOM 716 O O . PRO A 1 94 ? -0.375 13.205 23.094 1.00 86.88 94 PRO A O 1
ATOM 719 N N . LEU A 1 95 ? -1.172 14.247 21.245 1.00 88.44 95 LEU A N 1
ATOM 720 C CA . LEU A 1 95 ? -0.819 13.192 20.301 1.00 88.44 95 LEU A CA 1
ATOM 721 C C . LEU A 1 95 ? 0.686 12.923 20.363 1.00 88.44 95 LEU A C 1
ATOM 723 O O . LEU A 1 95 ? 1.513 13.825 20.202 1.00 88.44 95 LEU A O 1
ATOM 727 N N . ARG A 1 96 ? 1.048 11.660 20.558 1.00 92.56 96 ARG A N 1
ATOM 728 C CA . ARG A 1 96 ? 2.436 11.220 20.507 1.00 92.56 96 ARG A CA 1
ATOM 729 C C . ARG A 1 96 ? 2.770 10.745 19.105 1.00 92.56 96 ARG A C 1
ATOM 731 O O . ARG A 1 96 ? 2.082 9.891 18.554 1.00 92.56 96 ARG A O 1
ATOM 738 N N . LEU A 1 97 ? 3.851 11.292 18.555 1.00 94.19 97 LEU A N 1
ATOM 739 C CA . LEU A 1 97 ? 4.286 11.009 17.185 1.00 94.19 97 LEU A CA 1
ATOM 740 C C . LEU A 1 97 ? 5.305 9.868 17.097 1.00 94.19 97 LEU A C 1
ATOM 742 O O . LEU A 1 97 ? 5.456 9.264 16.040 1.00 94.19 97 LEU A O 1
ATOM 746 N N . TRP A 1 98 ? 6.009 9.571 18.193 1.00 95.94 98 TRP A N 1
ATOM 747 C CA . TRP A 1 98 ? 7.068 8.564 18.209 1.00 95.94 98 TRP A CA 1
ATOM 748 C C . TRP A 1 98 ? 7.054 7.738 19.499 1.00 95.94 98 TRP A C 1
ATOM 750 O O . TRP A 1 98 ? 6.866 8.301 20.591 1.00 95.94 98 TRP A O 1
ATOM 760 N N . PRO A 1 99 ? 7.257 6.412 19.393 1.00 94.50 99 PRO A N 1
ATOM 761 C CA . PRO A 1 99 ? 7.343 5.539 20.548 1.00 94.50 99 PRO A CA 1
ATOM 762 C C . PRO A 1 99 ? 8.688 5.705 21.259 1.00 94.50 99 PRO A C 1
ATOM 764 O O . PRO A 1 99 ? 9.713 6.005 20.646 1.00 94.50 99 PRO A O 1
ATOM 767 N N . ARG A 1 100 ? 8.701 5.465 22.568 1.00 95.19 100 ARG A N 1
ATOM 768 C CA . ARG A 1 100 ? 9.937 5.282 23.336 1.00 95.19 100 ARG A CA 1
ATOM 769 C C . ARG A 1 100 ? 10.414 3.834 23.172 1.00 95.19 100 ARG A C 1
ATOM 771 O O . ARG A 1 100 ? 9.575 2.937 23.085 1.00 95.19 100 ARG A O 1
ATOM 778 N N . PRO A 1 101 ? 11.730 3.556 23.217 1.00 94.44 101 PRO A N 1
ATOM 779 C CA . PRO A 1 101 ? 12.239 2.187 23.098 1.00 94.44 101 PRO A CA 1
ATOM 780 C C . PRO A 1 101 ? 11.620 1.199 24.099 1.00 94.44 101 PRO A C 1
ATOM 782 O O . PRO A 1 101 ? 11.350 0.053 23.750 1.00 94.44 101 PRO A O 1
ATOM 785 N N . SER A 1 102 ? 11.338 1.651 25.325 1.00 95.19 102 SER A N 1
ATOM 786 C CA . SER A 1 102 ? 10.698 0.838 26.366 1.00 95.19 102 SER A CA 1
ATOM 787 C C . SER A 1 102 ? 9.249 0.453 26.050 1.00 95.19 102 SER A C 1
ATOM 789 O O . SER A 1 102 ? 8.751 -0.533 26.583 1.00 95.19 102 SER A O 1
ATOM 791 N N . GLU A 1 103 ? 8.566 1.199 25.183 1.00 93.00 103 GLU A N 1
ATOM 792 C CA . GLU A 1 103 ? 7.148 0.998 24.872 1.00 93.00 103 GLU A CA 1
ATOM 793 C C . GLU A 1 103 ? 6.929 -0.022 23.767 1.00 93.00 103 GLU A C 1
ATOM 795 O O . GLU A 1 103 ? 5.876 -0.653 23.744 1.00 93.00 103 GLU A O 1
ATOM 800 N N . LEU A 1 104 ? 7.922 -0.228 22.894 1.00 92.00 104 LEU A N 1
ATOM 801 C CA . LEU A 1 104 ? 7.825 -1.150 21.760 1.00 92.00 104 LEU A CA 1
ATOM 802 C C . LEU A 1 104 ? 7.364 -2.549 22.187 1.00 92.00 104 LEU A C 1
ATOM 804 O O . LEU A 1 104 ? 6.635 -3.195 21.448 1.00 92.00 104 LEU A O 1
ATOM 808 N N . ARG A 1 105 ? 7.755 -2.999 23.385 1.00 89.94 105 ARG A N 1
ATOM 809 C CA . ARG A 1 105 ? 7.401 -4.324 23.923 1.00 89.94 105 ARG A CA 1
ATOM 810 C C . ARG A 1 105 ? 6.142 -4.342 24.787 1.00 89.94 105 ARG A C 1
ATOM 812 O O . ARG A 1 105 ? 5.631 -5.418 25.066 1.00 89.94 105 ARG A O 1
ATOM 819 N N . VAL A 1 106 ? 5.693 -3.182 25.262 1.00 90.50 106 VAL A N 1
ATOM 820 C CA . VAL A 1 106 ? 4.632 -3.077 26.278 1.00 90.50 106 VAL A CA 1
ATOM 821 C C . VAL A 1 106 ? 3.308 -2.652 25.653 1.00 90.50 106 VAL A C 1
ATOM 823 O O . VAL A 1 106 ? 2.255 -3.127 26.067 1.00 90.50 106 VAL A O 1
ATOM 826 N N . VAL A 1 107 ? 3.347 -1.775 24.648 1.00 90.62 107 VAL A N 1
ATOM 827 C CA . VAL A 1 107 ? 2.143 -1.289 23.970 1.00 90.62 107 VAL A CA 1
ATOM 828 C C . VAL A 1 107 ? 1.670 -2.347 22.964 1.00 90.62 107 VAL A C 1
ATOM 830 O O . VAL A 1 107 ? 2.420 -2.675 22.038 1.00 90.62 107 VAL A O 1
ATOM 833 N N . PRO A 1 108 ? 0.438 -2.879 23.097 1.00 90.31 108 PRO A N 1
ATOM 834 C CA . PRO A 1 108 ? -0.068 -3.921 22.207 1.00 90.31 108 PRO A CA 1
ATOM 835 C C . PRO A 1 108 ? -0.033 -3.498 20.733 1.00 90.31 108 PRO A C 1
ATOM 837 O O . PRO A 1 108 ? -0.439 -2.390 20.386 1.00 90.31 108 PRO A O 1
ATOM 840 N N . GLY A 1 109 ? 0.467 -4.378 19.863 1.00 91.69 109 GLY A N 1
ATOM 841 C CA . GLY A 1 109 ? 0.539 -4.149 18.415 1.00 91.69 109 GLY A CA 1
ATOM 842 C C . GLY A 1 109 ? 1.633 -3.193 17.935 1.00 91.69 109 GLY A C 1
ATOM 843 O O . GLY A 1 109 ? 1.970 -3.209 16.751 1.00 91.69 109 GLY A O 1
ATOM 844 N N . LEU A 1 110 ? 2.233 -2.394 18.825 1.00 95.50 110 LEU A N 1
ATOM 845 C CA . LEU A 1 110 ? 3.239 -1.397 18.452 1.00 95.50 110 LEU A CA 1
ATOM 846 C C . LEU A 1 110 ? 4.479 -2.038 17.823 1.00 95.50 110 LEU A C 1
ATOM 848 O O . LEU A 1 110 ? 4.990 -1.528 16.827 1.00 95.50 110 LEU A O 1
ATOM 852 N N . TRP A 1 111 ? 4.937 -3.171 18.365 1.00 96.25 111 TRP A N 1
ATOM 853 C CA . TRP A 1 111 ? 6.075 -3.897 17.801 1.00 96.25 111 TRP A CA 1
ATOM 854 C C . TRP A 1 111 ? 5.818 -4.361 16.366 1.00 96.25 111 TRP A C 1
ATOM 856 O O . TRP A 1 111 ? 6.661 -4.149 15.499 1.00 96.25 111 TRP A O 1
ATOM 866 N N . GLY A 1 112 ? 4.642 -4.934 16.097 1.00 96.19 112 GLY A N 1
ATOM 867 C CA . GLY A 1 112 ? 4.274 -5.403 14.761 1.00 96.19 112 GLY A CA 1
ATOM 868 C C . GLY A 1 112 ? 4.263 -4.271 13.732 1.00 96.19 112 GLY A C 1
ATOM 869 O O . GLY A 1 112 ? 4.887 -4.394 12.679 1.00 96.19 112 GLY A O 1
ATOM 870 N N . TYR A 1 113 ? 3.642 -3.130 14.059 1.00 97.50 113 TYR A N 1
ATOM 871 C CA . TYR A 1 113 ? 3.668 -1.953 13.181 1.00 97.50 113 TYR A CA 1
ATOM 872 C C . TYR A 1 113 ? 5.070 -1.366 13.000 1.00 97.50 113 TYR A C 1
ATOM 874 O O . TYR A 1 113 ? 5.409 -0.941 11.899 1.00 97.50 113 TYR A O 1
ATOM 882 N N . PHE A 1 114 ? 5.900 -1.360 14.046 1.00 97.81 114 PHE A N 1
ATOM 883 C CA . PHE A 1 114 ? 7.282 -0.893 13.943 1.00 97.81 114 PHE A CA 1
ATOM 884 C C . PHE A 1 114 ? 8.118 -1.781 13.012 1.00 97.81 114 PHE A C 1
ATOM 886 O O . PHE A 1 114 ? 8.849 -1.267 12.167 1.00 97.81 114 PHE A O 1
ATOM 893 N N . VAL A 1 115 ? 7.969 -3.106 13.115 1.00 98.06 115 VAL A N 1
ATOM 894 C CA . VAL A 1 115 ? 8.622 -4.066 12.214 1.00 98.06 115 VAL A CA 1
ATOM 895 C C . VAL A 1 115 ? 8.162 -3.857 10.769 1.00 98.06 115 VAL A C 1
ATOM 897 O O . VAL A 1 115 ? 9.012 -3.787 9.880 1.00 98.06 115 VAL A O 1
ATOM 900 N N . TYR A 1 116 ? 6.856 -3.676 10.527 1.00 98.25 116 TYR A N 1
ATOM 901 C CA . TYR A 1 116 ? 6.357 -3.324 9.194 1.00 98.25 116 TYR A CA 1
ATOM 902 C C . TYR A 1 116 ? 6.958 -2.013 8.684 1.00 98.25 116 TYR A C 1
ATOM 904 O O . TYR A 1 116 ? 7.450 -1.988 7.564 1.00 98.25 116 TYR A O 1
ATOM 912 N N . PHE A 1 117 ? 6.985 -0.956 9.501 1.00 98.50 117 PHE A N 1
ATOM 913 C CA . PHE A 1 117 ? 7.525 0.351 9.116 1.00 98.50 117 PHE A CA 1
ATOM 914 C C . PHE A 1 117 ? 9.005 0.284 8.710 1.00 98.50 117 PHE A C 1
ATOM 916 O O . PHE A 1 117 ? 9.401 0.837 7.684 1.00 98.50 117 PHE A O 1
ATOM 923 N N . VAL A 1 118 ? 9.828 -0.440 9.473 1.00 98.38 118 VAL A N 1
ATOM 924 C CA . VAL A 1 118 ? 11.231 -0.686 9.103 1.00 98.38 118 VAL A CA 1
ATOM 925 C C . VAL A 1 118 ? 11.313 -1.474 7.795 1.00 98.38 118 VAL A C 1
ATOM 927 O O . VAL A 1 118 ? 12.095 -1.117 6.915 1.00 98.38 118 VAL A O 1
ATOM 930 N N . GLY A 1 119 ? 10.480 -2.504 7.633 1.00 98.56 119 GLY A N 1
ATOM 931 C CA . GLY A 1 119 ? 10.409 -3.279 6.396 1.00 98.56 119 GLY A CA 1
ATOM 932 C C . GLY A 1 119 ? 10.056 -2.427 5.179 1.00 98.56 119 GLY A C 1
ATOM 933 O O . GLY A 1 119 ? 10.712 -2.524 4.144 1.00 98.56 119 GLY A O 1
ATOM 934 N N . THR A 1 120 ? 9.070 -1.536 5.309 1.00 98.56 120 THR A N 1
ATOM 935 C CA . THR A 1 120 ? 8.632 -0.660 4.218 1.00 98.56 120 THR A CA 1
ATOM 936 C C . THR A 1 120 ? 9.691 0.372 3.857 1.00 98.56 120 THR A C 1
ATOM 938 O O . THR A 1 120 ? 9.823 0.685 2.682 1.00 98.56 120 THR A O 1
ATOM 941 N N . LEU A 1 121 ? 10.502 0.844 4.815 1.00 98.50 121 LEU A N 1
ATOM 942 C CA . LEU A 1 121 ? 11.639 1.728 4.527 1.00 98.50 121 LEU A CA 1
ATOM 943 C C . LEU A 1 121 ? 12.721 1.023 3.697 1.00 98.50 121 LEU A C 1
ATOM 945 O O . LEU A 1 121 ? 13.201 1.583 2.711 1.00 98.50 121 LEU A O 1
ATOM 949 N N . TRP A 1 122 ? 13.077 -0.214 4.055 1.00 98.50 122 TRP A N 1
ATOM 950 C CA . TRP A 1 122 ? 14.019 -1.020 3.270 1.00 98.50 122 TRP A CA 1
ATOM 951 C C . TRP A 1 122 ? 13.490 -1.318 1.868 1.00 98.50 122 TRP A C 1
ATOM 953 O O . TRP A 1 122 ? 14.214 -1.202 0.879 1.00 98.50 122 TRP A O 1
ATOM 963 N N . PHE A 1 123 ? 12.207 -1.655 1.768 1.00 97.88 123 PHE A N 1
ATOM 964 C CA . PHE A 1 123 ? 11.577 -1.943 0.487 1.00 97.88 123 PHE A CA 1
ATOM 965 C C . PHE A 1 123 ? 11.398 -0.681 -0.379 1.00 97.88 123 PHE A C 1
ATOM 967 O O . PHE A 1 123 ? 11.566 -0.728 -1.596 1.00 97.88 123 PHE A O 1
ATOM 974 N N . LEU A 1 124 ? 11.135 0.476 0.236 1.00 98.31 124 LEU A N 1
ATOM 975 C CA . LEU A 1 124 ? 11.124 1.773 -0.440 1.00 98.31 124 LEU A CA 1
ATOM 976 C C . LEU A 1 124 ? 12.503 2.105 -1.008 1.00 98.31 124 LEU A C 1
ATOM 978 O O . LEU A 1 124 ? 12.595 2.536 -2.155 1.00 98.31 124 LEU A O 1
ATOM 982 N N . TRP A 1 125 ? 13.573 1.848 -0.250 1.00 97.81 125 TRP A N 1
ATOM 983 C CA . TRP A 1 125 ? 14.932 1.986 -0.767 1.00 97.81 125 TRP A CA 1
ATOM 984 C C . TRP A 1 125 ? 15.171 1.082 -1.983 1.00 97.81 125 TRP A C 1
ATOM 986 O O . TRP A 1 125 ? 15.659 1.571 -2.998 1.00 97.81 125 TRP A O 1
ATOM 996 N N . ASN A 1 126 ? 14.775 -0.196 -1.921 1.00 97.06 126 ASN A N 1
ATOM 997 C CA . ASN A 1 126 ? 14.828 -1.116 -3.068 1.00 97.06 126 ASN A CA 1
ATOM 998 C C . ASN A 1 126 ? 14.141 -0.522 -4.312 1.00 97.06 126 ASN A C 1
ATOM 1000 O O . ASN A 1 126 ? 14.739 -0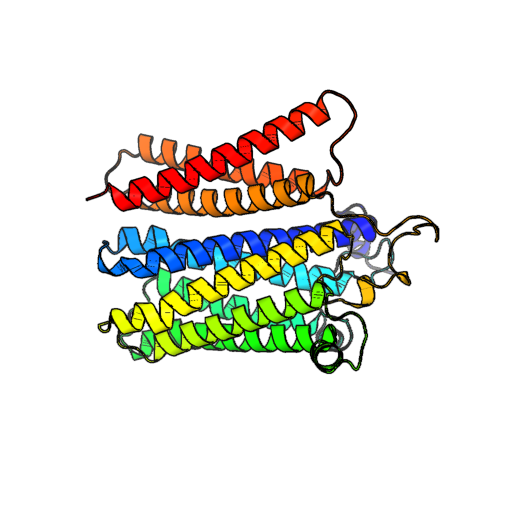.499 -5.388 1.00 97.06 126 ASN A O 1
ATOM 1004 N N . CYS A 1 127 ? 12.926 0.009 -4.156 1.00 97.62 127 CYS A N 1
ATOM 1005 C CA . CYS A 1 127 ? 12.170 0.597 -5.261 1.00 97.62 127 CYS A CA 1
ATOM 1006 C C . CYS A 1 127 ? 12.844 1.864 -5.812 1.00 97.62 127 CYS A C 1
ATOM 1008 O O . CYS A 1 127 ? 12.940 2.028 -7.026 1.00 97.62 127 CYS A O 1
ATOM 1010 N N . ILE A 1 128 ? 13.343 2.751 -4.940 1.00 97.38 128 ILE A N 1
ATOM 1011 C CA . ILE A 1 128 ? 14.043 3.981 -5.346 1.00 97.38 128 ILE A CA 1
ATOM 1012 C C . ILE A 1 128 ? 15.337 3.636 -6.085 1.00 97.38 128 ILE A C 1
ATOM 1014 O O . ILE A 1 128 ? 15.595 4.196 -7.146 1.00 97.38 128 ILE A O 1
ATOM 1018 N N . ALA A 1 129 ? 16.128 2.696 -5.563 1.00 95.56 129 ALA A N 1
ATOM 1019 C CA . ALA A 1 129 ? 17.363 2.242 -6.195 1.00 95.56 129 ALA A CA 1
ATOM 1020 C C . ALA A 1 129 ? 17.105 1.630 -7.584 1.00 95.56 129 ALA A C 1
ATOM 1022 O O . ALA A 1 129 ? 17.868 1.880 -8.519 1.00 95.56 129 ALA A O 1
ATOM 1023 N N . GLY A 1 130 ? 16.004 0.883 -7.731 1.00 93.62 130 GLY A N 1
ATOM 1024 C CA . GLY A 1 130 ? 15.530 0.386 -9.022 1.00 93.62 130 GLY A CA 1
ATOM 1025 C C . GLY A 1 130 ? 15.120 1.511 -9.975 1.00 93.62 130 GLY A C 1
ATOM 1026 O O . GLY A 1 130 ? 15.525 1.505 -11.135 1.00 93.62 130 GLY A O 1
ATOM 1027 N N . LEU A 1 131 ? 14.385 2.514 -9.482 1.00 94.56 131 LEU A N 1
ATOM 1028 C CA . LEU A 1 131 ? 13.931 3.658 -10.276 1.00 94.56 131 LEU A CA 1
ATOM 1029 C C . LEU A 1 131 ? 15.088 4.520 -10.797 1.00 94.56 131 LEU A C 1
ATOM 1031 O O . LEU A 1 131 ? 15.077 4.911 -11.960 1.00 94.56 131 LEU A O 1
ATOM 1035 N N . VAL A 1 132 ? 16.085 4.817 -9.958 1.00 94.19 132 VAL A N 1
ATOM 1036 C CA . VAL A 1 132 ? 17.246 5.635 -10.362 1.00 94.19 132 VAL A CA 1
ATOM 1037 C C . VAL A 1 132 ? 18.276 4.846 -11.176 1.00 94.19 132 VAL A C 1
ATOM 1039 O O . VAL A 1 132 ? 19.243 5.428 -11.660 1.00 94.19 132 VAL A O 1
ATOM 1042 N N . GLY A 1 133 ? 18.085 3.531 -11.321 1.00 87.56 133 GLY A N 1
ATOM 1043 C CA . GLY A 1 133 ? 18.948 2.668 -12.116 1.00 87.56 133 GLY A CA 1
ATOM 1044 C C . GLY A 1 133 ? 20.369 2.569 -11.569 1.00 87.56 133 GLY A C 1
ATOM 1045 O O . GLY A 1 133 ? 21.313 2.700 -12.345 1.00 87.56 133 GLY A O 1
ATOM 1046 N N . VAL A 1 134 ? 20.544 2.353 -10.254 1.00 84.62 134 VAL A N 1
ATOM 1047 C CA . VAL A 1 134 ? 21.879 2.202 -9.636 1.00 84.62 134 VAL A CA 1
ATOM 1048 C C . VAL A 1 134 ? 22.681 1.112 -10.368 1.00 84.62 134 VAL A C 1
ATOM 1050 O O . VAL A 1 134 ? 22.481 -0.087 -10.174 1.00 84.62 134 VAL A O 1
ATOM 1053 N N . SER A 1 135 ? 23.602 1.537 -11.238 1.00 60.84 135 SER A N 1
ATOM 1054 C CA . SER A 1 135 ? 24.305 0.685 -12.198 1.00 60.84 135 SER A CA 1
ATOM 1055 C C . SER A 1 135 ? 25.686 0.281 -11.672 1.00 60.84 135 SER A C 1
ATOM 1057 O O . SER A 1 135 ? 26.711 0.785 -12.120 1.00 60.84 135 SER A O 1
ATOM 1059 N N . GLY A 1 136 ? 25.728 -0.627 -10.694 1.00 71.62 136 GLY A N 1
ATOM 1060 C CA . GLY A 1 136 ? 26.979 -1.183 -10.146 1.00 71.62 136 GLY A CA 1
ATOM 1061 C C . GLY A 1 136 ? 27.302 -2.599 -10.642 1.00 71.62 136 GLY A C 1
ATOM 1062 O O . GLY A 1 136 ? 27.961 -3.371 -9.945 1.00 71.62 136 GLY A O 1
ATOM 1063 N N . GLY A 1 137 ? 26.765 -2.993 -11.802 1.00 85.31 137 GLY A N 1
ATOM 1064 C CA . GLY A 1 137 ? 26.776 -4.386 -12.253 1.00 85.31 137 GLY A CA 1
ATOM 1065 C C . GLY A 1 137 ? 25.981 -5.306 -11.315 1.00 85.31 137 GLY A C 1
ATOM 1066 O O . GLY A 1 137 ? 25.135 -4.855 -10.543 1.00 85.31 137 GLY A O 1
ATOM 1067 N N . ARG A 1 138 ? 26.252 -6.617 -11.364 1.00 85.75 138 ARG A N 1
ATOM 1068 C CA . ARG A 1 138 ? 25.508 -7.614 -10.569 1.00 85.75 138 ARG A CA 1
ATOM 1069 C C . ARG A 1 138 ? 25.661 -7.411 -9.058 1.00 85.75 138 ARG A C 1
ATOM 1071 O O . ARG A 1 138 ? 24.685 -7.574 -8.334 1.00 85.75 138 ARG A O 1
ATOM 1078 N N . LEU A 1 139 ? 26.861 -7.060 -8.591 1.00 86.50 139 LEU A N 1
ATOM 1079 C CA . LEU A 1 139 ? 27.120 -6.830 -7.165 1.00 86.50 139 LEU A CA 1
ATOM 1080 C C . LEU A 1 139 ? 26.414 -5.568 -6.663 1.00 86.50 139 LEU A C 1
ATOM 1082 O O . LEU A 1 139 ? 25.749 -5.632 -5.636 1.00 86.50 139 LEU A O 1
ATOM 1086 N N . GLY A 1 140 ? 26.461 -4.468 -7.422 1.00 88.44 140 GLY A N 1
ATOM 1087 C CA . GLY A 1 140 ? 25.720 -3.260 -7.060 1.00 88.44 140 GLY A CA 1
ATOM 1088 C C . GLY A 1 140 ? 24.204 -3.471 -7.063 1.00 88.44 140 GLY A C 1
ATOM 1089 O O . GLY A 1 140 ? 23.525 -3.012 -6.151 1.00 88.44 140 GLY A O 1
ATOM 1090 N N . ALA A 1 141 ? 23.664 -4.224 -8.027 1.00 89.38 141 ALA A N 1
ATOM 1091 C CA . ALA A 1 141 ? 22.244 -4.578 -8.021 1.00 89.38 141 ALA A CA 1
ATOM 1092 C C . ALA A 1 141 ? 21.875 -5.442 -6.802 1.00 89.38 141 ALA A C 1
ATOM 1094 O O . ALA A 1 141 ? 20.842 -5.221 -6.173 1.00 89.38 141 ALA A O 1
ATOM 1095 N N . LEU A 1 142 ? 22.721 -6.405 -6.427 1.00 91.12 142 LEU A N 1
ATOM 1096 C CA . LEU A 1 142 ? 22.500 -7.210 -5.227 1.00 91.12 142 LEU A CA 1
ATOM 1097 C C . LEU A 1 142 ? 22.504 -6.348 -3.958 1.00 91.12 142 LEU A C 1
ATOM 1099 O O . LEU A 1 142 ? 21.602 -6.484 -3.140 1.00 91.12 142 LEU A O 1
ATOM 1103 N N . GLU A 1 143 ? 23.489 -5.467 -3.801 1.00 92.19 143 GLU A N 1
ATOM 1104 C CA . GLU A 1 143 ? 23.672 -4.655 -2.596 1.00 92.19 143 GLU A CA 1
ATOM 1105 C C . GLU A 1 143 ? 22.620 -3.550 -2.456 1.00 92.19 143 GLU A C 1
ATOM 1107 O O . GLU A 1 143 ? 22.027 -3.398 -1.391 1.00 92.19 143 GLU A O 1
ATOM 1112 N N . PHE A 1 144 ? 22.360 -2.789 -3.520 1.00 93.19 144 PHE A N 1
ATOM 1113 C CA . PHE A 1 144 ? 21.535 -1.580 -3.433 1.00 93.19 144 PHE A CA 1
ATOM 1114 C C . PHE A 1 144 ? 20.069 -1.803 -3.787 1.00 93.19 144 PHE A C 1
ATOM 1116 O O . PHE A 1 144 ? 19.225 -1.030 -3.339 1.00 93.19 144 PHE A O 1
ATOM 1123 N N . ILE A 1 145 ? 19.755 -2.846 -4.560 1.00 94.44 145 ILE A N 1
ATOM 1124 C CA . ILE A 1 145 ? 18.380 -3.174 -4.942 1.00 94.44 145 ILE A CA 1
ATOM 1125 C C . ILE A 1 145 ? 17.930 -4.376 -4.116 1.00 94.44 145 ILE A C 1
ATOM 1127 O O . ILE A 1 145 ? 17.076 -4.242 -3.240 1.00 94.44 145 ILE A O 1
ATOM 1131 N N . TRP A 1 146 ? 18.502 -5.555 -4.343 1.00 96.31 146 TRP A N 1
ATOM 1132 C CA . TRP A 1 146 ? 17.888 -6.788 -3.852 1.00 96.31 146 TRP A CA 1
ATOM 1133 C C . TRP A 1 146 ? 18.062 -7.045 -2.356 1.00 96.31 146 TRP A C 1
ATOM 1135 O O . TRP A 1 146 ? 17.114 -7.514 -1.734 1.00 96.31 146 TRP A O 1
ATOM 1145 N N . ALA A 1 147 ? 19.200 -6.710 -1.747 1.00 97.25 147 ALA A N 1
ATOM 1146 C CA . ALA A 1 147 ? 19.401 -6.879 -0.308 1.00 97.25 147 ALA A CA 1
ATOM 1147 C C . ALA A 1 147 ? 18.393 -6.050 0.519 1.00 97.25 147 ALA A C 1
ATOM 1149 O O . ALA A 1 147 ? 17.717 -6.639 1.364 1.00 97.25 147 ALA A O 1
ATOM 1150 N N . PRO A 1 148 ? 18.171 -4.750 0.241 1.00 98.06 148 PRO A N 1
ATOM 1151 C CA . PRO A 1 148 ? 17.072 -3.982 0.828 1.00 98.06 148 PRO A CA 1
ATOM 1152 C C . PRO A 1 148 ? 15.695 -4.617 0.593 1.00 98.06 148 PRO A C 1
ATOM 1154 O O . PRO A 1 148 ? 14.892 -4.694 1.521 1.00 98.06 148 PRO A O 1
ATOM 1157 N N . GLY A 1 149 ? 15.433 -5.147 -0.607 1.00 98.06 149 GLY A N 1
ATOM 1158 C CA . GLY A 1 149 ? 14.183 -5.852 -0.909 1.00 98.06 149 GLY A CA 1
ATOM 1159 C C . GLY A 1 149 ? 13.983 -7.093 -0.031 1.00 98.06 149 GLY A C 1
ATOM 1160 O O . GLY A 1 149 ? 12.923 -7.269 0.565 1.00 98.06 149 GLY A O 1
ATOM 1161 N N . ILE A 1 150 ? 15.029 -7.910 0.126 1.00 98.62 150 ILE A N 1
ATOM 1162 C CA . ILE A 1 150 ? 15.036 -9.103 0.985 1.00 98.62 150 ILE A CA 1
ATOM 1163 C C . ILE A 1 150 ? 14.829 -8.712 2.449 1.00 98.62 150 ILE A C 1
ATOM 1165 O O . ILE A 1 150 ? 13.998 -9.317 3.121 1.00 98.62 150 ILE A O 1
ATOM 1169 N N . MET A 1 151 ? 15.532 -7.690 2.944 1.00 98.44 151 MET A N 1
ATOM 1170 C CA . MET A 1 151 ? 15.362 -7.196 4.315 1.00 98.44 151 MET A CA 1
ATOM 1171 C C . MET A 1 151 ? 13.932 -6.704 4.556 1.00 98.44 151 MET A C 1
ATOM 1173 O O . MET A 1 151 ? 13.324 -7.064 5.564 1.00 98.44 151 MET A O 1
ATOM 1177 N N . GLY A 1 152 ? 13.366 -5.958 3.601 1.00 98.38 152 GLY A N 1
ATOM 1178 C CA . GLY A 1 152 ? 11.963 -5.556 3.617 1.00 98.38 152 GLY A CA 1
ATOM 1179 C C . GLY A 1 152 ? 11.017 -6.758 3.672 1.00 98.38 152 GLY A C 1
ATOM 1180 O O . GLY A 1 152 ? 10.170 -6.832 4.560 1.00 98.38 152 GLY A O 1
ATOM 1181 N N . GLY A 1 153 ? 11.220 -7.749 2.798 1.00 98.44 153 GLY A N 1
ATOM 1182 C CA . GLY A 1 153 ? 10.443 -8.990 2.768 1.00 98.44 153 GLY A CA 1
ATOM 1183 C C . GLY A 1 153 ? 10.517 -9.791 4.073 1.00 98.44 153 GLY A C 1
ATOM 1184 O O . GLY A 1 153 ? 9.487 -10.228 4.583 1.00 98.44 153 GLY A O 1
ATOM 1185 N N . VAL A 1 154 ? 11.706 -9.935 4.668 1.00 98.69 154 VAL A N 1
ATOM 1186 C CA . VAL A 1 154 ? 11.888 -10.585 5.980 1.00 98.69 154 VAL A CA 1
ATOM 1187 C C . VAL A 1 154 ? 11.105 -9.842 7.061 1.00 98.69 154 VAL A C 1
ATOM 1189 O O . VAL A 1 154 ? 10.399 -10.470 7.851 1.00 98.69 154 VAL A O 1
ATOM 1192 N N . SER A 1 155 ? 11.180 -8.510 7.081 1.00 98.56 155 SER A N 1
ATOM 1193 C CA . SER A 1 155 ? 10.398 -7.688 8.003 1.00 98.56 155 SER A CA 1
ATOM 1194 C C . SER A 1 155 ? 8.890 -7.830 7.777 1.00 98.56 155 SER A C 1
ATOM 1196 O O . SER A 1 155 ? 8.154 -7.900 8.756 1.00 98.56 155 SER A O 1
ATOM 1198 N N . PHE A 1 156 ? 8.408 -7.943 6.536 1.00 98.50 156 PHE A N 1
ATOM 1199 C CA . PHE A 1 156 ? 6.985 -8.178 6.258 1.00 98.50 156 PHE A CA 1
ATOM 1200 C C . PHE A 1 156 ? 6.510 -9.525 6.798 1.00 98.50 156 PHE A C 1
ATOM 1202 O O . PHE A 1 156 ? 5.483 -9.585 7.473 1.00 98.50 156 PHE A O 1
ATOM 1209 N N . VAL A 1 157 ? 7.279 -10.595 6.570 1.00 98.69 157 VAL A N 1
ATOM 1210 C CA . VAL A 1 157 ? 6.977 -11.923 7.125 1.00 98.69 157 VAL A CA 1
ATOM 1211 C C . VAL A 1 157 ? 6.974 -11.876 8.651 1.00 98.69 157 VAL A C 1
ATOM 1213 O O . VAL A 1 157 ? 6.049 -12.382 9.281 1.00 98.69 157 VAL A O 1
ATOM 1216 N N . TRP A 1 158 ? 7.972 -11.239 9.264 1.00 98.31 158 TRP A N 1
ATOM 1217 C CA . TRP A 1 158 ? 8.050 -11.142 10.720 1.00 98.31 158 TRP A CA 1
ATOM 1218 C C . TRP A 1 158 ? 6.890 -10.325 11.306 1.00 98.31 158 TRP A C 1
ATOM 1220 O O . TRP A 1 158 ? 6.241 -10.779 12.249 1.00 98.31 158 TRP A O 1
ATOM 1230 N N . GLY A 1 159 ? 6.570 -9.172 10.715 1.00 97.62 159 GLY A N 1
ATOM 1231 C CA . GLY A 1 159 ? 5.396 -8.377 11.074 1.00 97.62 159 GLY A CA 1
ATOM 1232 C C . GLY A 1 159 ? 4.115 -9.210 11.013 1.00 97.62 159 GLY A C 1
ATOM 1233 O O . GLY A 1 159 ? 3.373 -9.270 11.991 1.00 97.62 159 GLY A O 1
ATOM 1234 N N . ALA A 1 160 ? 3.904 -9.954 9.928 1.00 98.00 160 ALA A N 1
ATOM 1235 C CA . ALA A 1 160 ? 2.727 -10.804 9.768 1.00 98.00 160 ALA A CA 1
ATOM 1236 C C . ALA A 1 160 ? 2.681 -11.983 10.754 1.00 98.00 160 ALA A C 1
ATOM 1238 O O . ALA A 1 160 ? 1.603 -12.370 11.204 1.00 98.00 160 ALA A O 1
ATOM 1239 N N . LEU A 1 161 ? 3.829 -12.547 11.144 1.00 97.81 161 LEU A N 1
ATOM 1240 C CA . LEU A 1 161 ? 3.889 -13.574 12.189 1.00 97.81 161 LEU A CA 1
ATOM 1241 C C . LEU A 1 161 ? 3.507 -13.011 13.564 1.00 97.81 161 LEU A C 1
ATOM 1243 O O . LEU A 1 161 ? 2.768 -13.670 14.294 1.00 97.81 161 LEU A O 1
ATOM 1247 N N . ILE A 1 162 ? 3.948 -11.791 13.893 1.00 96.94 162 ILE A N 1
ATOM 1248 C CA . ILE A 1 162 ? 3.515 -11.075 15.106 1.00 96.94 162 ILE A CA 1
ATOM 1249 C C . ILE A 1 162 ? 2.002 -10.822 15.058 1.00 96.94 162 ILE A C 1
ATOM 1251 O O . ILE A 1 162 ? 1.311 -11.004 16.059 1.00 96.94 162 ILE A O 1
ATOM 1255 N N . GLU A 1 163 ? 1.467 -10.449 13.893 1.00 96.50 163 GLU A N 1
ATOM 1256 C CA . GLU A 1 163 ? 0.027 -10.277 13.679 1.00 96.50 163 GLU A CA 1
ATOM 1257 C C . GLU A 1 163 ? -0.749 -11.585 13.894 1.00 96.50 163 GLU A C 1
ATOM 1259 O O . GLU A 1 163 ? -1.784 -11.599 14.563 1.00 96.50 163 GLU A O 1
ATOM 1264 N N . CYS A 1 164 ? -0.234 -12.698 13.362 1.00 96.50 164 CYS A N 1
ATOM 1265 C CA . CYS A 1 164 ? -0.827 -14.024 13.518 1.00 96.50 164 CYS A CA 1
ATOM 1266 C C . CYS A 1 164 ? -0.841 -14.476 14.982 1.00 96.50 164 CYS A C 1
ATOM 1268 O O . CYS A 1 164 ? -1.833 -15.049 15.435 1.00 96.50 164 CYS A O 1
ATOM 1270 N N . ASP A 1 165 ? 0.242 -14.221 15.716 1.00 95.38 165 ASP A N 1
ATOM 1271 C CA . ASP A 1 165 ? 0.338 -14.512 17.147 1.00 95.38 165 ASP A CA 1
ATOM 1272 C C . ASP A 1 165 ? -0.652 -13.658 17.952 1.00 95.38 165 ASP A C 1
ATOM 1274 O O . ASP A 1 165 ? -1.471 -14.193 18.697 1.00 95.38 165 ASP A O 1
ATOM 1278 N N . THR A 1 166 ? -0.688 -12.348 17.681 1.00 93.06 166 THR A N 1
ATOM 1279 C CA . THR A 1 166 ? -1.601 -11.388 18.328 1.00 93.06 166 THR A CA 1
ATOM 1280 C C . THR A 1 166 ? -3.077 -11.748 18.118 1.00 93.06 166 THR A C 1
ATOM 1282 O O . THR A 1 166 ? -3.908 -11.517 18.994 1.00 93.06 166 THR A O 1
ATOM 1285 N N . ASN A 1 167 ? -3.424 -12.329 16.966 1.00 92.12 167 ASN A N 1
ATOM 1286 C CA . ASN A 1 167 ? -4.785 -12.776 16.656 1.00 92.12 167 ASN A CA 1
ATOM 1287 C C . ASN A 1 167 ? -5.067 -14.236 17.025 1.00 92.12 167 ASN A C 1
ATOM 1289 O O . ASN A 1 167 ? -6.142 -14.746 16.678 1.00 92.12 167 ASN A O 1
ATOM 1293 N N . GLU A 1 168 ? -4.133 -14.906 17.704 1.00 93.50 168 GLU A N 1
ATOM 1294 C CA . GLU A 1 168 ? -4.208 -16.317 18.087 1.00 93.50 168 GLU A CA 1
ATOM 1295 C C . GLU A 1 168 ? -4.536 -17.239 16.902 1.00 93.50 168 GLU A C 1
ATOM 1297 O O . GLU A 1 168 ? -5.247 -18.240 17.044 1.00 93.50 168 GLU A O 1
ATOM 1302 N N . VAL A 1 169 ? -4.033 -16.904 15.706 1.00 94.00 169 VAL A N 1
ATOM 1303 C CA . VAL A 1 169 ? -4.333 -17.625 14.460 1.00 94.00 169 VAL A CA 1
ATOM 1304 C C . VAL A 1 169 ? -4.050 -19.111 14.639 1.00 94.00 169 VAL A C 1
ATOM 1306 O O . VAL A 1 169 ? -4.914 -19.937 14.371 1.00 94.00 169 VAL A O 1
ATOM 1309 N N . TRP A 1 170 ? -2.899 -19.474 15.204 1.00 94.00 170 TRP A N 1
ATOM 1310 C CA . TRP A 1 170 ? -2.506 -20.874 15.401 1.00 94.00 170 TRP A CA 1
ATOM 1311 C C . TRP A 1 170 ? -3.400 -21.631 16.394 1.00 94.00 170 TRP A C 1
ATOM 1313 O O . TRP A 1 170 ? -3.654 -22.825 16.215 1.00 94.00 170 TRP A O 1
ATOM 1323 N N . GLY A 1 171 ? -3.888 -20.950 17.435 1.00 91.88 171 GLY A N 1
ATOM 1324 C CA . GLY A 1 171 ? -4.825 -21.515 18.408 1.00 91.88 171 GLY A CA 1
ATOM 1325 C C . GLY A 1 171 ? -6.188 -21.790 17.778 1.00 91.88 171 GLY A C 1
ATOM 1326 O O . GLY A 1 171 ? -6.725 -22.893 17.923 1.00 91.88 171 GLY A O 1
ATOM 1327 N N . LYS A 1 172 ? -6.692 -20.825 17.000 1.00 90.19 172 LYS A N 1
ATOM 1328 C CA . LYS A 1 172 ? -7.926 -20.953 16.216 1.00 90.19 172 LYS A CA 1
ATOM 1329 C C . LYS A 1 172 ? -7.792 -22.058 15.172 1.00 90.19 172 LYS A C 1
ATOM 1331 O O . LYS A 1 172 ? -8.604 -22.975 15.190 1.00 90.19 172 LYS A O 1
ATOM 1336 N N . LEU A 1 173 ? -6.725 -22.064 14.361 1.00 87.88 173 LEU A N 1
ATOM 1337 C CA . LEU A 1 173 ? -6.406 -23.107 13.365 1.00 87.88 173 LEU A CA 1
ATOM 1338 C C . LEU A 1 173 ? -6.518 -24.534 13.930 1.00 87.88 173 LEU A C 1
ATOM 1340 O O . LEU A 1 173 ? -7.047 -25.413 13.259 1.00 87.88 173 LEU A O 1
ATOM 1344 N N . ARG A 1 174 ? -6.112 -24.747 15.187 1.00 90.56 174 ARG A N 1
ATOM 1345 C CA . ARG A 1 174 ? -6.171 -26.049 15.879 1.00 90.56 174 ARG A CA 1
ATOM 1346 C C . ARG A 1 174 ? -7.505 -26.357 16.571 1.00 90.56 174 ARG A C 1
ATOM 1348 O O . ARG A 1 174 ? -7.581 -27.341 17.301 1.00 90.56 174 ARG A O 1
ATOM 1355 N N . GLY A 1 175 ? -8.521 -25.509 16.421 1.00 85.94 175 GLY A N 1
ATOM 1356 C CA . GLY A 1 175 ? -9.815 -25.652 17.093 1.00 85.94 175 GLY A CA 1
ATOM 1357 C C . GLY A 1 175 ? -9.768 -25.428 18.609 1.00 85.94 175 GLY A C 1
ATOM 1358 O O . GLY A 1 175 ? -10.720 -25.773 19.299 1.00 85.94 175 GLY A O 1
ATOM 1359 N N . ARG A 1 176 ? -8.675 -24.864 19.149 1.00 81.12 176 ARG A N 1
ATOM 1360 C CA . ARG A 1 176 ? -8.533 -24.606 20.597 1.00 81.12 176 ARG A CA 1
ATOM 1361 C C . ARG A 1 176 ? -9.295 -23.364 21.052 1.00 81.12 176 ARG A C 1
ATOM 1363 O O . ARG A 1 176 ? -9.585 -23.226 22.232 1.00 81.12 176 ARG A O 1
ATOM 1370 N N . VAL A 1 177 ? -9.597 -22.471 20.114 1.00 77.44 177 VAL A N 1
ATOM 1371 C CA . VAL A 1 177 ? -10.314 -21.214 20.337 1.00 77.44 177 VAL A CA 1
ATOM 1372 C C . VAL A 1 177 ? -11.448 -21.141 19.315 1.00 77.44 177 VAL A C 1
ATOM 1374 O O . VAL A 1 177 ? -11.219 -21.359 18.123 1.00 77.44 177 VAL A O 1
ATOM 1377 N N . SER A 1 178 ? -12.676 -20.866 19.765 1.00 71.75 178 SER A N 1
ATOM 1378 C CA . SER A 1 178 ? -13.820 -20.697 18.856 1.00 71.75 178 SER A CA 1
ATOM 1379 C C . SER A 1 178 ? -13.688 -19.391 18.049 1.00 71.75 178 SER A C 1
ATOM 1381 O O . SER A 1 178 ? -13.069 -18.435 18.514 1.00 71.75 178 SER A O 1
ATOM 1383 N N . GLY A 1 179 ? -14.258 -19.332 16.840 1.00 66.00 179 GLY A N 1
ATOM 1384 C CA . GLY A 1 179 ? -14.215 -18.121 15.999 1.00 66.00 179 GLY A CA 1
ATOM 1385 C C . GLY A 1 179 ? -13.174 -18.148 14.875 1.00 66.00 179 GLY A C 1
ATOM 1386 O O . GLY A 1 179 ? -12.522 -17.147 14.593 1.00 66.00 179 GLY A O 1
ATOM 1387 N N . TRP A 1 180 ? -13.018 -19.289 14.200 1.00 54.00 180 TRP A N 1
ATOM 1388 C CA . TRP A 1 180 ? -12.135 -19.440 13.033 1.00 54.00 180 TRP A CA 1
ATOM 1389 C C . TRP A 1 180 ? -12.422 -18.449 11.900 1.00 54.00 180 TRP A C 1
ATOM 1391 O O . TRP A 1 180 ? -11.506 -17.949 11.258 1.00 54.00 180 TRP A O 1
ATOM 1401 N N . CYS A 1 181 ? -13.700 -18.127 11.687 1.00 61.16 181 CYS A N 1
ATOM 1402 C CA . CYS A 1 181 ? -14.158 -17.178 10.669 1.00 61.16 181 CYS A CA 1
ATOM 1403 C C . CYS A 1 181 ? -14.029 -15.708 11.106 1.00 61.16 181 CYS A C 1
ATOM 1405 O O . CYS A 1 181 ? -14.753 -14.844 10.607 1.00 61.16 181 CYS A O 1
ATOM 1407 N N . CYS A 1 182 ? -13.142 -15.399 12.053 1.00 82.69 182 CYS A N 1
ATOM 1408 C CA . CYS A 1 182 ? -12.865 -14.019 12.417 1.00 82.69 182 CYS A CA 1
ATOM 1409 C C . CYS A 1 182 ? -12.094 -13.329 11.290 1.00 82.69 182 CYS A C 1
ATOM 1411 O O . CYS A 1 182 ? -11.057 -13.804 10.834 1.00 82.69 182 CYS A O 1
ATOM 1413 N N . ILE A 1 183 ? -12.591 -12.162 10.889 1.00 91.56 183 ILE A N 1
ATOM 1414 C CA . ILE A 1 183 ? -11.988 -11.290 9.877 1.00 91.56 183 ILE A CA 1
ATOM 1415 C C . ILE A 1 183 ? -10.494 -11.027 10.123 1.00 91.56 183 ILE A C 1
ATOM 1417 O O . ILE A 1 183 ? -9.724 -10.950 9.170 1.00 91.56 183 ILE A O 1
ATOM 1421 N N . SER A 1 184 ? -10.072 -10.976 11.391 1.00 92.31 184 SER A N 1
ATOM 1422 C CA . SER A 1 184 ? -8.674 -10.766 11.755 1.00 92.31 184 SER A CA 1
ATOM 1423 C C . SER A 1 184 ? -7.767 -11.949 11.410 1.00 92.31 184 SER A C 1
ATOM 1425 O O . SER A 1 184 ? -6.625 -11.732 11.031 1.00 92.31 184 SER A O 1
ATOM 1427 N N . VAL A 1 185 ? -8.270 -13.190 11.447 1.00 92.62 185 VAL A N 1
ATOM 1428 C CA . VAL A 1 185 ? -7.501 -14.374 11.022 1.00 92.62 185 VAL A CA 1
ATOM 1429 C C . VAL A 1 185 ? -7.243 -14.318 9.520 1.00 92.62 185 VAL A C 1
ATOM 1431 O O . VAL A 1 185 ? -6.110 -14.496 9.082 1.00 92.62 185 VAL A O 1
ATOM 1434 N N . ALA A 1 186 ? -8.283 -14.026 8.734 1.00 95.25 186 ALA A N 1
ATOM 1435 C CA . ALA A 1 186 ? -8.154 -13.876 7.288 1.00 95.25 186 ALA A CA 1
ATOM 1436 C C . ALA A 1 186 ? -7.208 -12.720 6.921 1.00 95.25 186 ALA A C 1
ATOM 1438 O O . ALA A 1 186 ? -6.390 -12.873 6.019 1.00 95.25 186 ALA A O 1
ATOM 1439 N N . LEU A 1 187 ? -7.276 -11.606 7.657 1.00 96.06 187 LEU A N 1
ATOM 1440 C CA . LEU A 1 187 ? -6.359 -10.476 7.520 1.00 96.06 187 LEU A CA 1
ATOM 1441 C C . LEU A 1 187 ? -4.903 -10.894 7.766 1.00 96.06 187 LEU A C 1
ATOM 1443 O O . LEU A 1 187 ? -4.066 -10.702 6.887 1.00 96.06 187 LEU A O 1
ATOM 1447 N N . SER A 1 188 ? -4.604 -11.506 8.917 1.00 96.50 188 SER A N 1
ATOM 1448 C CA . SER A 1 188 ? -3.231 -11.905 9.256 1.00 96.50 188 SER A CA 1
ATOM 1449 C C . SER A 1 188 ? -2.665 -12.918 8.260 1.00 96.50 188 SER A C 1
ATOM 1451 O O . SER A 1 188 ? -1.501 -12.823 7.879 1.00 96.50 188 SER A O 1
ATOM 1453 N N . LEU A 1 189 ? -3.486 -13.867 7.796 1.00 97.00 189 LEU A N 1
ATOM 1454 C CA . LEU A 1 189 ? -3.071 -14.839 6.783 1.00 97.00 189 LEU A CA 1
ATOM 1455 C C . LEU A 1 189 ? -2.830 -14.182 5.419 1.00 97.00 189 LEU A C 1
ATOM 1457 O O . LEU A 1 189 ? -1.844 -14.513 4.765 1.00 97.00 189 LEU A O 1
ATOM 1461 N N . ALA A 1 190 ? -3.681 -13.242 4.999 1.00 97.69 190 ALA A N 1
ATOM 1462 C CA . ALA A 1 190 ? -3.486 -12.498 3.755 1.00 97.69 190 ALA A CA 1
ATOM 1463 C C . ALA A 1 190 ? -2.178 -11.690 3.787 1.00 97.69 190 ALA A C 1
ATOM 1465 O O . ALA A 1 190 ? -1.394 -11.760 2.841 1.00 97.69 190 ALA A O 1
ATOM 1466 N N . ASN A 1 191 ? -1.894 -11.009 4.902 1.00 98.12 191 ASN A N 1
ATOM 1467 C CA . ASN A 1 191 ? -0.644 -10.274 5.092 1.00 98.12 191 ASN A CA 1
ATOM 1468 C C . ASN A 1 191 ? 0.578 -11.203 5.143 1.00 98.12 191 ASN A C 1
ATOM 1470 O O . ASN A 1 191 ? 1.614 -10.875 4.568 1.00 98.12 191 ASN A O 1
ATOM 1474 N N . LEU A 1 192 ? 0.464 -12.380 5.772 1.00 98.38 192 LEU A N 1
ATOM 1475 C CA . LEU A 1 192 ? 1.544 -13.370 5.809 1.00 98.38 192 LEU A CA 1
ATOM 1476 C C . LEU A 1 192 ? 1.857 -13.912 4.413 1.00 98.38 192 LEU A C 1
ATOM 1478 O O . LEU A 1 192 ? 3.022 -13.968 4.028 1.00 98.38 192 LEU A O 1
ATOM 1482 N N . VAL A 1 193 ? 0.829 -14.272 3.641 1.00 98.44 193 VAL A N 1
ATOM 1483 C CA . VAL A 1 193 ? 0.988 -14.707 2.247 1.00 98.44 193 VAL A CA 1
ATOM 1484 C C . VAL A 1 193 ? 1.616 -13.593 1.409 1.00 98.44 193 VAL A C 1
ATOM 1486 O O . VAL A 1 193 ? 2.581 -13.852 0.692 1.00 98.44 193 VAL A O 1
ATOM 1489 N N . GLY A 1 194 ? 1.133 -12.354 1.549 1.00 98.50 194 GLY A N 1
ATOM 1490 C CA . GLY A 1 194 ? 1.704 -11.179 0.889 1.00 98.50 194 GLY A CA 1
ATOM 1491 C C . GLY A 1 194 ? 3.188 -10.991 1.208 1.00 98.50 194 GLY A C 1
ATOM 1492 O O . GLY A 1 194 ? 4.011 -10.914 0.297 1.00 98.50 194 GLY A O 1
ATOM 1493 N N . GLY A 1 195 ? 3.551 -11.012 2.494 1.00 98.50 195 GLY A N 1
ATOM 1494 C CA . GLY A 1 195 ? 4.932 -10.870 2.955 1.00 98.50 195 GLY A CA 1
ATOM 1495 C C . GLY A 1 195 ? 5.856 -11.985 2.457 1.00 98.50 195 GLY A C 1
ATOM 1496 O O . GLY A 1 195 ? 6.955 -11.699 1.983 1.00 98.50 195 GLY A O 1
ATOM 1497 N N . VAL A 1 196 ? 5.407 -13.246 2.500 1.00 98.75 196 VAL A N 1
ATOM 1498 C CA . VAL A 1 196 ? 6.183 -14.397 1.998 1.00 98.75 196 VAL A CA 1
ATOM 1499 C C . VAL A 1 196 ? 6.427 -14.281 0.496 1.00 98.75 196 VAL A C 1
ATOM 1501 O O . VAL A 1 196 ? 7.541 -14.531 0.040 1.00 98.75 196 VAL A O 1
ATOM 1504 N N . LEU A 1 197 ? 5.419 -13.879 -0.278 1.00 98.56 197 LEU A N 1
ATOM 1505 C CA . LEU A 1 197 ? 5.548 -13.728 -1.727 1.00 98.56 197 LEU A CA 1
ATOM 1506 C C . LEU A 1 197 ? 6.408 -12.522 -2.123 1.00 98.56 197 LEU A C 1
ATOM 1508 O O . LEU A 1 197 ? 7.144 -12.607 -3.102 1.00 98.56 197 LEU A O 1
ATOM 1512 N N . PHE A 1 198 ? 6.392 -11.434 -1.349 1.00 98.56 198 PHE A N 1
ATOM 1513 C CA . PHE A 1 198 ? 7.328 -10.322 -1.540 1.00 98.56 198 PHE A CA 1
ATOM 1514 C C . PHE A 1 198 ? 8.769 -10.740 -1.242 1.00 98.56 198 PHE A C 1
ATOM 1516 O O . PHE A 1 198 ? 9.666 -10.446 -2.030 1.00 98.56 198 PHE A O 1
ATOM 1523 N N . LEU A 1 199 ? 8.994 -11.479 -0.149 1.00 98.62 199 LEU A N 1
ATOM 1524 C CA . LEU A 1 199 ? 10.308 -12.044 0.155 1.00 98.62 199 LEU A CA 1
ATOM 1525 C C . LEU A 1 199 ? 10.778 -12.983 -0.962 1.00 98.62 199 LEU A C 1
ATOM 1527 O O . LEU A 1 199 ? 11.917 -12.874 -1.410 1.00 98.62 199 LEU A O 1
ATOM 1531 N N . TRP A 1 200 ? 9.896 -13.863 -1.444 1.00 98.50 200 TRP A N 1
ATOM 1532 C CA . TRP A 1 200 ? 10.174 -14.723 -2.593 1.00 98.50 200 TRP A CA 1
ATOM 1533 C C . TRP A 1 200 ? 10.577 -13.882 -3.804 1.00 98.50 200 TRP A C 1
ATOM 1535 O O . TRP A 1 200 ? 11.648 -14.120 -4.354 1.00 98.50 200 TRP A O 1
ATOM 1545 N N . GLY A 1 201 ? 9.776 -12.884 -4.187 1.00 98.19 201 GLY A N 1
ATOM 1546 C CA . GLY A 1 201 ? 10.057 -11.999 -5.319 1.00 98.19 201 GLY A CA 1
ATOM 1547 C C . GLY A 1 201 ? 11.431 -11.333 -5.226 1.00 98.19 201 GLY A C 1
ATOM 1548 O O . GLY A 1 201 ? 12.198 -11.343 -6.188 1.00 98.19 201 GLY A O 1
ATOM 1549 N N . SER A 1 202 ? 11.796 -10.821 -4.046 1.00 98.12 202 SER A N 1
ATOM 1550 C CA . SER A 1 202 ? 13.107 -10.202 -3.812 1.00 98.12 202 SER A CA 1
ATOM 1551 C C . SER A 1 202 ? 14.269 -11.198 -3.871 1.00 98.12 202 SER A C 1
ATOM 1553 O O . SER A 1 202 ? 15.316 -10.882 -4.437 1.00 98.12 202 SER A O 1
ATOM 1555 N N . VAL A 1 203 ? 14.099 -12.405 -3.323 1.00 98.31 203 VAL A N 1
ATOM 1556 C CA . VAL A 1 203 ? 15.103 -13.479 -3.426 1.00 98.31 203 VAL A CA 1
ATOM 1557 C C . VAL A 1 203 ? 15.251 -13.940 -4.877 1.00 98.31 203 VAL A C 1
ATOM 1559 O O . VAL A 1 203 ? 16.371 -14.125 -5.352 1.00 98.31 203 VAL A O 1
ATOM 1562 N N . GLY A 1 204 ? 14.139 -14.067 -5.602 1.00 97.62 204 GLY A N 1
ATOM 1563 C CA . GLY A 1 204 ? 14.119 -14.358 -7.031 1.00 97.62 204 GLY A CA 1
ATOM 1564 C C . GLY A 1 204 ? 14.893 -13.310 -7.822 1.00 97.62 204 GLY A C 1
ATOM 1565 O O . GLY A 1 204 ? 15.743 -13.669 -8.629 1.00 97.62 204 GLY A O 1
ATOM 1566 N N . GLY A 1 205 ? 14.692 -12.025 -7.530 1.00 96.00 205 GLY A N 1
ATOM 1567 C CA . GLY A 1 205 ? 15.415 -10.942 -8.195 1.00 96.00 205 GLY A CA 1
ATOM 1568 C C . GLY A 1 205 ? 16.927 -10.974 -7.963 1.00 96.00 205 GLY A C 1
ATOM 1569 O O . GLY A 1 205 ? 17.701 -10.697 -8.877 1.00 96.00 205 GLY A O 1
ATOM 1570 N N . ALA A 1 206 ? 17.364 -11.386 -6.769 1.00 96.56 206 ALA A N 1
ATOM 1571 C CA . ALA A 1 206 ? 18.781 -11.590 -6.467 1.00 96.56 206 ALA A CA 1
ATOM 1572 C C . ALA A 1 206 ? 19.385 -12.811 -7.190 1.00 96.56 206 ALA A C 1
ATOM 1574 O O . ALA A 1 206 ? 20.563 -12.803 -7.565 1.00 96.56 206 ALA A O 1
ATOM 1575 N N . ALA A 1 207 ? 18.600 -13.881 -7.332 1.00 97.12 207 ALA A N 1
ATOM 1576 C CA . ALA A 1 207 ? 19.071 -15.178 -7.810 1.00 97.12 207 ALA A CA 1
ATOM 1577 C C . ALA A 1 207 ? 19.008 -15.325 -9.338 1.00 97.12 207 ALA A C 1
ATOM 1579 O O . ALA A 1 207 ? 19.913 -15.910 -9.939 1.00 97.12 207 ALA A O 1
ATOM 1580 N N . VAL A 1 208 ? 17.952 -14.806 -9.963 1.00 95.69 208 VAL A N 1
ATOM 1581 C CA . VAL A 1 208 ? 17.658 -14.987 -11.386 1.00 95.69 208 VAL A CA 1
ATOM 1582 C C . VAL A 1 208 ? 18.450 -13.989 -12.225 1.00 95.69 208 VAL A C 1
ATOM 1584 O O . VAL A 1 208 ? 18.490 -12.792 -11.942 1.00 95.69 208 VAL A O 1
ATOM 1587 N N . ALA A 1 209 ? 19.083 -14.478 -13.293 1.00 93.44 209 ALA A N 1
ATOM 1588 C CA . ALA A 1 209 ? 19.811 -13.620 -14.219 1.00 93.44 209 ALA A CA 1
ATOM 1589 C C . ALA A 1 209 ? 18.851 -12.640 -14.929 1.00 93.44 209 ALA A C 1
ATOM 1591 O O . ALA A 1 209 ? 17.761 -13.050 -15.330 1.00 93.44 209 ALA A O 1
ATOM 1592 N N . PRO A 1 210 ? 19.241 -11.373 -15.168 1.00 91.19 210 PRO A N 1
ATOM 1593 C CA . PRO A 1 210 ? 18.400 -10.424 -15.907 1.00 91.19 210 PRO A CA 1
ATOM 1594 C C . PRO A 1 210 ? 18.029 -10.892 -17.324 1.00 91.19 210 PRO A C 1
ATOM 1596 O O . PRO A 1 210 ? 16.993 -10.504 -17.847 1.00 91.19 210 PRO A O 1
ATOM 1599 N N . SER A 1 211 ? 18.859 -11.744 -17.937 1.00 93.56 211 SER A N 1
ATOM 1600 C CA . SER A 1 211 ? 18.615 -12.323 -19.263 1.00 93.56 211 SER A CA 1
ATOM 1601 C C . SER A 1 211 ? 17.602 -13.474 -19.270 1.00 93.56 211 SER A C 1
ATOM 1603 O O . SER A 1 211 ? 17.124 -13.848 -20.338 1.00 93.56 211 SER A O 1
ATOM 1605 N N . ASP A 1 212 ? 17.277 -14.063 -18.115 1.00 96.19 212 ASP A N 1
ATOM 1606 C CA . ASP A 1 212 ? 16.281 -15.133 -18.009 1.00 96.19 212 ASP A CA 1
ATOM 1607 C C . ASP A 1 212 ? 14.878 -14.537 -17.845 1.00 96.19 212 ASP A C 1
ATOM 1609 O O . ASP A 1 212 ? 14.359 -14.395 -16.738 1.00 96.19 212 ASP A O 1
ATOM 1613 N N . LEU A 1 213 ? 14.258 -14.166 -18.968 1.00 95.56 213 LEU A N 1
ATOM 1614 C CA . LEU A 1 213 ? 12.946 -13.511 -18.986 1.00 95.56 213 LEU A CA 1
ATOM 1615 C C . LEU A 1 213 ? 11.843 -14.360 -18.338 1.00 95.56 213 LEU A C 1
ATOM 1617 O O . LEU A 1 213 ? 10.985 -13.829 -17.630 1.00 95.56 213 LEU A O 1
ATOM 1621 N N . LEU A 1 214 ? 11.854 -15.680 -18.563 1.00 96.56 214 LEU A N 1
ATOM 1622 C CA . LEU A 1 214 ? 10.887 -16.581 -17.934 1.00 96.56 214 LEU A CA 1
ATOM 1623 C C . LEU A 1 214 ? 11.116 -16.623 -16.422 1.00 96.56 214 LEU A C 1
ATOM 1625 O O . LEU A 1 214 ? 10.157 -16.539 -15.654 1.00 96.56 214 LEU A O 1
ATOM 1629 N N . GLY A 1 215 ? 12.383 -16.682 -16.010 1.00 97.06 215 GLY A N 1
ATOM 1630 C CA . GLY A 1 215 ? 12.790 -16.569 -14.622 1.00 97.06 215 GLY A CA 1
ATOM 1631 C C . GLY A 1 215 ? 12.278 -15.283 -13.965 1.00 97.06 215 GLY A C 1
ATOM 1632 O O . GLY A 1 215 ? 11.627 -15.343 -12.925 1.00 97.06 215 GLY A O 1
ATOM 1633 N N . GLN A 1 216 ? 12.503 -14.123 -14.592 1.00 96.62 216 GLN A N 1
ATOM 1634 C CA . GLN A 1 216 ? 12.052 -12.821 -14.082 1.00 96.62 216 GLN A CA 1
ATOM 1635 C C . GLN A 1 216 ? 10.523 -12.770 -13.930 1.00 96.62 216 GLN A C 1
ATOM 1637 O O . GLN A 1 216 ? 10.004 -12.316 -12.909 1.00 96.62 216 GLN A O 1
ATOM 1642 N N . ARG A 1 217 ? 9.778 -13.309 -14.902 1.00 96.69 217 ARG A N 1
ATOM 1643 C CA . ARG A 1 217 ? 8.311 -13.377 -14.831 1.00 96.69 217 ARG A CA 1
ATOM 1644 C C . ARG A 1 217 ? 7.824 -14.274 -13.693 1.00 96.69 217 ARG A C 1
ATOM 1646 O O . ARG A 1 217 ? 6.951 -13.865 -12.933 1.00 96.69 217 ARG A O 1
ATOM 1653 N N . LEU A 1 218 ? 8.372 -15.483 -13.566 1.00 97.12 218 LEU A N 1
ATOM 1654 C CA . LEU A 1 218 ? 7.878 -16.491 -12.620 1.00 97.12 218 LEU A CA 1
ATOM 1655 C C . LEU A 1 218 ? 8.374 -16.295 -11.187 1.00 97.12 218 LEU A C 1
ATOM 1657 O O . LEU A 1 218 ? 7.644 -16.611 -10.253 1.00 97.12 218 LEU A O 1
ATOM 1661 N N . TRP A 1 219 ? 9.598 -15.803 -11.003 1.00 97.69 219 TRP A N 1
ATOM 1662 C CA . TRP A 1 219 ? 10.247 -15.731 -9.690 1.00 97.69 219 TRP A CA 1
ATOM 1663 C C . TRP A 1 219 ? 10.307 -14.321 -9.113 1.00 97.69 219 TRP A C 1
ATOM 1665 O O . TRP A 1 219 ? 10.609 -14.190 -7.931 1.00 97.69 219 TRP A O 1
ATOM 1675 N N . VAL A 1 220 ? 10.014 -13.287 -9.909 1.00 97.19 220 VAL A N 1
ATOM 1676 C CA . VAL A 1 220 ? 10.043 -11.884 -9.466 1.00 97.19 220 VAL A CA 1
ATOM 1677 C C . VAL A 1 220 ? 8.666 -11.248 -9.627 1.00 97.19 220 VAL A C 1
ATOM 1679 O O . VAL A 1 220 ? 7.981 -11.012 -8.634 1.00 97.19 220 VAL A O 1
ATOM 1682 N N . ALA A 1 221 ? 8.213 -11.042 -10.867 1.00 97.69 221 ALA A N 1
ATOM 1683 C CA . ALA A 1 221 ? 6.961 -10.334 -11.142 1.00 97.69 221 ALA A CA 1
ATOM 1684 C C . ALA A 1 221 ? 5.721 -11.094 -10.637 1.00 97.69 221 ALA A C 1
ATOM 1686 O O . ALA A 1 221 ? 4.851 -10.504 -10.001 1.00 97.69 221 ALA A O 1
ATOM 1687 N N . GLY A 1 222 ? 5.649 -12.408 -10.871 1.00 98.12 222 GLY A N 1
ATOM 1688 C CA . GLY A 1 222 ? 4.543 -13.261 -10.429 1.00 98.12 222 GLY A CA 1
ATOM 1689 C C . GLY A 1 222 ? 4.325 -13.235 -8.909 1.00 98.12 222 GLY A C 1
ATOM 1690 O O . GLY A 1 222 ? 3.215 -12.922 -8.473 1.00 98.12 222 GLY A O 1
ATOM 1691 N N . PRO A 1 223 ? 5.356 -13.503 -8.083 1.00 98.56 223 PRO A N 1
ATOM 1692 C CA . PRO A 1 223 ? 5.250 -13.403 -6.633 1.00 98.56 223 PRO A CA 1
ATOM 1693 C C . PRO A 1 223 ? 4.840 -12.007 -6.157 1.00 98.56 223 PRO A C 1
ATOM 1695 O O . PRO A 1 223 ? 3.932 -11.908 -5.333 1.00 98.56 223 PRO A O 1
ATOM 1698 N N . PHE A 1 224 ? 5.405 -10.925 -6.709 1.00 98.50 224 PHE A N 1
ATOM 1699 C CA . PHE A 1 224 ? 4.964 -9.570 -6.352 1.00 98.50 224 PHE A CA 1
ATOM 1700 C C . PHE A 1 224 ? 3.503 -9.303 -6.736 1.00 98.50 224 PHE A C 1
ATOM 1702 O O . PHE A 1 224 ? 2.766 -8.712 -5.945 1.00 98.50 224 PHE A O 1
ATOM 1709 N N . LEU A 1 225 ? 3.042 -9.794 -7.890 1.00 98.50 225 LEU A N 1
ATOM 1710 C CA . LEU A 1 225 ? 1.654 -9.655 -8.333 1.00 98.50 225 LEU A CA 1
ATOM 1711 C C . LEU A 1 225 ? 0.680 -10.376 -7.392 1.00 98.50 225 LEU A C 1
ATOM 1713 O O . LEU A 1 225 ? -0.284 -9.783 -6.914 1.00 98.50 225 LEU A O 1
ATOM 1717 N N . VAL A 1 226 ? 0.938 -11.650 -7.090 1.00 98.44 226 VAL A N 1
ATOM 1718 C CA . VAL A 1 226 ? 0.063 -12.434 -6.203 1.00 98.44 226 VAL A CA 1
ATOM 1719 C C . VAL A 1 226 ? 0.147 -11.917 -4.764 1.00 98.44 226 VAL A C 1
ATOM 1721 O O . VAL A 1 226 ? -0.871 -11.822 -4.078 1.00 98.44 226 VAL A O 1
ATOM 1724 N N . GLY A 1 227 ? 1.339 -11.526 -4.310 1.00 98.50 227 GLY A N 1
ATOM 1725 C CA . GLY A 1 227 ? 1.545 -10.967 -2.978 1.00 98.50 227 GLY A CA 1
ATOM 1726 C C . GLY A 1 227 ? 0.830 -9.630 -2.783 1.00 98.50 227 GLY A C 1
ATOM 1727 O O . GLY A 1 227 ? 0.199 -9.411 -1.752 1.00 98.50 227 GLY A O 1
ATOM 1728 N N . SER A 1 228 ? 0.855 -8.753 -3.788 1.00 98.44 228 SER A N 1
ATOM 1729 C CA . SER A 1 228 ? 0.172 -7.456 -3.720 1.00 98.44 228 SER A CA 1
ATOM 1730 C C . SER A 1 228 ? -1.343 -7.609 -3.807 1.00 98.44 228 SER A C 1
ATOM 1732 O O . SER A 1 228 ? -2.058 -6.937 -3.066 1.00 98.44 228 SER A O 1
ATOM 1734 N N . ALA A 1 229 ? -1.844 -8.579 -4.576 1.00 98.25 229 ALA A N 1
ATOM 1735 C CA . ALA A 1 229 ? -3.250 -8.971 -4.527 1.00 98.25 229 ALA A CA 1
ATOM 1736 C C . ALA A 1 229 ? -3.664 -9.494 -3.134 1.00 98.25 229 ALA A C 1
ATOM 1738 O O . ALA A 1 229 ? -4.753 -9.172 -2.652 1.00 98.25 229 ALA A O 1
ATOM 1739 N N . ALA A 1 230 ? -2.798 -10.241 -2.438 1.00 98.38 230 ALA A N 1
ATOM 1740 C CA . ALA A 1 230 ? -3.049 -10.648 -1.054 1.00 98.38 230 ALA A CA 1
ATOM 1741 C C . ALA A 1 230 ? -3.109 -9.437 -0.102 1.00 98.38 230 ALA A C 1
ATOM 1743 O O . ALA A 1 230 ? -4.008 -9.370 0.739 1.00 98.38 230 ALA A O 1
ATOM 1744 N N . PHE A 1 231 ? -2.248 -8.428 -0.281 1.00 98.38 231 PHE A N 1
ATOM 1745 C CA . PHE A 1 231 ? -2.350 -7.170 0.470 1.00 98.38 231 PHE A CA 1
ATOM 1746 C C . PHE A 1 231 ? -3.598 -6.343 0.115 1.00 98.38 231 PHE A C 1
ATOM 1748 O O . PHE A 1 231 ? -4.157 -5.704 1.008 1.00 98.38 231 PHE A O 1
ATOM 1755 N N . ILE A 1 232 ? -4.121 -6.402 -1.121 1.00 98.31 232 ILE A N 1
ATOM 1756 C CA . ILE A 1 232 ? -5.447 -5.838 -1.451 1.00 98.31 232 ILE A CA 1
ATOM 1757 C C . ILE A 1 232 ? -6.522 -6.509 -0.591 1.00 98.31 232 ILE A C 1
ATOM 1759 O O . ILE A 1 232 ? -7.369 -5.816 -0.017 1.00 98.31 232 ILE A O 1
ATOM 1763 N N . VAL A 1 233 ? -6.493 -7.842 -0.470 1.00 97.88 233 VAL A N 1
ATOM 1764 C CA . VAL A 1 233 ? -7.433 -8.584 0.386 1.00 97.88 233 VAL A CA 1
ATOM 1765 C C . VAL A 1 233 ? -7.271 -8.161 1.847 1.00 97.88 233 VAL A C 1
ATOM 1767 O O . VAL A 1 233 ? -8.262 -7.778 2.464 1.00 97.88 233 VAL A O 1
ATOM 1770 N N . GLY A 1 234 ? -6.046 -8.141 2.381 1.00 97.62 234 GLY A N 1
ATOM 1771 C CA . GLY A 1 234 ? -5.762 -7.683 3.746 1.00 97.62 234 GLY A CA 1
ATOM 1772 C C . GLY A 1 234 ? -6.299 -6.272 4.011 1.00 97.62 234 GLY A C 1
ATOM 1773 O O . GLY A 1 234 ? -7.122 -6.067 4.902 1.00 97.62 234 GLY A O 1
ATOM 1774 N N . SER A 1 235 ? -5.957 -5.307 3.161 1.00 97.88 235 SER A N 1
ATOM 1775 C CA . SER A 1 235 ? -6.408 -3.912 3.286 1.00 97.88 235 SER A CA 1
ATOM 1776 C C . SER A 1 235 ? -7.933 -3.773 3.184 1.00 97.88 235 SER A C 1
ATOM 1778 O O . SER A 1 235 ? -8.551 -2.980 3.895 1.00 97.88 235 SER A O 1
ATOM 1780 N N . SER A 1 236 ? -8.575 -4.597 2.349 1.00 97.50 236 SER A N 1
ATOM 1781 C CA . SER A 1 236 ? -10.037 -4.662 2.247 1.00 97.50 236 SER A CA 1
ATOM 1782 C C . SER A 1 236 ? -10.670 -5.199 3.534 1.00 97.50 236 SER A C 1
ATOM 1784 O O . SER A 1 236 ? -11.691 -4.679 3.986 1.00 97.50 236 SER A O 1
ATOM 1786 N N . LEU A 1 237 ? -10.059 -6.207 4.164 1.00 96.50 237 LEU A N 1
ATOM 1787 C CA . LEU A 1 237 ? -10.505 -6.726 5.457 1.00 96.50 237 LEU A CA 1
ATOM 1788 C C . LEU A 1 237 ? -10.294 -5.693 6.572 1.00 96.50 237 LEU A C 1
ATOM 1790 O O . LEU A 1 237 ? -11.198 -5.513 7.383 1.00 96.50 237 LEU A O 1
ATOM 1794 N N . MET A 1 238 ? -9.185 -4.945 6.575 1.00 96.69 238 MET A N 1
ATOM 1795 C CA . MET A 1 238 ? -8.964 -3.822 7.503 1.00 96.69 238 MET A CA 1
ATOM 1796 C C . MET A 1 238 ? -10.042 -2.744 7.348 1.00 96.69 238 MET A C 1
ATOM 1798 O O . MET A 1 238 ? -10.626 -2.301 8.337 1.00 96.69 238 MET A O 1
ATOM 1802 N N . LEU A 1 239 ? -10.397 -2.389 6.111 1.00 95.81 239 LEU A N 1
ATOM 1803 C CA . LEU A 1 239 ? -11.466 -1.429 5.847 1.00 95.81 239 LEU A CA 1
ATOM 1804 C C . LEU A 1 239 ? -12.837 -1.945 6.317 1.00 95.81 239 LEU A C 1
ATOM 1806 O O . LEU A 1 239 ? -13.651 -1.184 6.851 1.00 95.81 239 LEU A O 1
ATOM 1810 N N . ALA A 1 240 ? -13.102 -3.242 6.150 1.00 94.56 240 ALA A N 1
ATOM 1811 C CA . ALA A 1 240 ? -14.304 -3.875 6.676 1.00 94.56 240 ALA A CA 1
ATOM 1812 C C . ALA A 1 240 ? -14.311 -3.896 8.215 1.00 94.56 240 ALA A C 1
ATOM 1814 O O . ALA A 1 240 ? -15.349 -3.602 8.803 1.00 94.56 240 ALA A O 1
ATOM 1815 N N . MET A 1 241 ? -13.173 -4.153 8.871 1.00 93.38 241 MET A N 1
ATOM 1816 C CA . MET A 1 241 ? -13.016 -4.034 10.328 1.00 93.38 241 MET A CA 1
ATOM 1817 C C . MET A 1 241 ? -13.297 -2.608 10.802 1.00 93.38 241 MET A C 1
ATOM 1819 O O . MET A 1 241 ? -14.120 -2.418 11.694 1.00 93.38 241 MET A O 1
ATOM 1823 N N . TRP A 1 242 ? -12.726 -1.597 10.145 1.00 93.69 242 TRP A N 1
ATOM 1824 C CA . TRP A 1 242 ? -13.024 -0.194 10.435 1.00 93.69 242 TRP A CA 1
ATOM 1825 C C . TRP A 1 242 ? -14.525 0.116 10.320 1.00 93.69 242 TRP A C 1
ATOM 1827 O O . TRP A 1 242 ? -15.088 0.801 11.173 1.00 93.69 242 TRP A O 1
ATOM 1837 N N . LYS A 1 243 ? -15.217 -0.440 9.314 1.00 91.31 243 LYS A N 1
ATOM 1838 C CA . LYS A 1 243 ? -16.679 -0.303 9.191 1.00 91.31 243 LYS A CA 1
ATOM 1839 C C . LYS A 1 243 ? -17.486 -1.023 10.262 1.00 91.31 243 LYS A C 1
ATOM 1841 O O . LYS A 1 243 ? -18.631 -0.635 10.475 1.00 91.31 243 LYS A O 1
ATOM 1846 N N . ARG A 1 244 ? -16.909 -2.027 10.916 1.00 90.19 244 ARG A N 1
ATOM 1847 C CA . ARG A 1 244 ? -17.472 -2.698 12.097 1.00 90.19 244 ARG A CA 1
ATOM 1848 C C . ARG A 1 244 ? -17.020 -2.050 13.404 1.00 90.19 244 ARG A C 1
ATOM 1850 O O . ARG A 1 244 ? -17.204 -2.652 14.453 1.00 90.19 244 ARG A O 1
ATOM 1857 N N . GLU A 1 245 ? -16.398 -0.874 13.328 1.00 89.38 245 GLU A N 1
ATOM 1858 C CA . GLU A 1 245 ? -15.853 -0.141 14.474 1.00 89.38 245 GLU A CA 1
ATOM 1859 C C . GLU A 1 245 ? -14.755 -0.919 15.231 1.00 89.38 245 GLU A C 1
ATOM 1861 O O . GLU A 1 245 ? -14.453 -0.665 16.392 1.00 89.38 245 GLU A O 1
ATOM 1866 N N . GLN A 1 246 ? -14.095 -1.856 14.538 1.00 90.75 246 GLN A N 1
ATOM 1867 C CA . GLN A 1 246 ? -12.953 -2.629 15.029 1.00 90.75 246 GLN A CA 1
ATOM 1868 C C . GLN A 1 246 ? -11.643 -1.898 14.697 1.00 90.75 246 GLN A C 1
ATOM 1870 O O . GLN A 1 246 ? -10.894 -2.280 13.795 1.00 90.75 246 GLN A O 1
ATOM 1875 N N . TYR A 1 247 ? -11.382 -0.799 15.408 1.00 90.19 247 TYR A N 1
ATOM 1876 C CA . TYR A 1 247 ? -10.257 0.105 15.122 1.00 90.19 247 TYR A CA 1
ATOM 1877 C C . TYR A 1 247 ? -8.883 -0.429 15.521 1.00 90.19 247 TYR A C 1
ATOM 1879 O O . TYR A 1 247 ? -7.871 0.158 15.149 1.00 90.19 247 TYR A O 1
ATOM 1887 N N . GLY A 1 248 ? -8.823 -1.549 16.242 1.00 83.44 248 GLY A N 1
ATOM 1888 C CA . GLY A 1 248 ? -7.561 -2.235 16.495 1.00 83.44 248 GLY A CA 1
ATOM 1889 C C . GLY A 1 248 ? -6.951 -2.868 15.248 1.00 83.44 248 GLY A C 1
ATOM 1890 O O . GLY A 1 248 ? -5.770 -3.224 15.265 1.00 83.44 248 GLY A O 1
ATOM 1891 N N . LEU A 1 249 ? -7.746 -2.993 14.174 1.00 90.19 249 LEU A N 1
ATOM 1892 C CA . LEU A 1 249 ? -7.389 -3.693 12.941 1.00 90.19 249 LEU A CA 1
ATOM 1893 C C . LEU A 1 249 ? -6.789 -5.066 13.292 1.00 90.19 249 LEU A C 1
ATOM 1895 O O . LEU A 1 249 ? -7.299 -5.734 14.196 1.00 90.19 249 LEU A O 1
ATOM 1899 N N . GLY A 1 250 ? -5.723 -5.490 12.614 1.00 90.25 250 GLY A N 1
ATOM 1900 C CA . GLY A 1 250 ? -5.059 -6.758 12.908 1.00 90.25 250 GLY A CA 1
ATOM 1901 C C . GLY A 1 250 ? -4.101 -6.718 14.101 1.00 90.25 250 GLY A C 1
ATOM 1902 O O . GLY A 1 250 ? -3.914 -7.732 14.756 1.00 90.25 250 GLY A O 1
ATOM 1903 N N . MET A 1 251 ? -3.517 -5.573 14.451 1.00 92.94 251 MET A N 1
ATOM 1904 C CA . MET A 1 251 ? -2.400 -5.543 15.410 1.00 92.94 251 MET A CA 1
ATOM 1905 C C . MET A 1 251 ? -2.790 -5.213 16.851 1.00 92.94 251 MET A C 1
ATOM 1907 O O . MET A 1 251 ? -2.033 -5.505 17.769 1.00 92.94 251 MET A O 1
ATOM 1911 N N . ILE A 1 252 ? -3.949 -4.600 17.089 1.00 90.75 252 ILE A N 1
ATOM 1912 C CA . ILE A 1 252 ? -4.345 -4.139 18.427 1.00 90.75 252 ILE A CA 1
ATOM 1913 C C . ILE A 1 252 ? -5.652 -4.823 18.827 1.00 90.75 252 ILE A C 1
ATOM 1915 O O . ILE A 1 252 ? -6.669 -4.176 19.076 1.00 90.75 252 ILE A O 1
ATOM 1919 N N . ALA A 1 253 ? -5.633 -6.157 18.885 1.00 87.56 253 ALA A N 1
ATOM 1920 C CA . ALA A 1 253 ? -6.822 -6.976 19.135 1.00 87.56 253 ALA A CA 1
ATOM 1921 C C . ALA A 1 253 ? -7.611 -6.550 20.391 1.00 87.56 253 ALA A C 1
ATOM 1923 O O . ALA A 1 253 ? -8.839 -6.619 20.394 1.00 87.56 253 ALA A O 1
ATOM 1924 N N . GLY A 1 254 ? -6.934 -6.023 21.419 1.00 84.69 254 GLY A N 1
ATOM 1925 C CA . GLY A 1 254 ? -7.572 -5.502 22.633 1.00 84.69 254 GLY A CA 1
ATOM 1926 C C . GLY A 1 254 ? -8.563 -4.352 22.395 1.00 84.69 254 GLY A C 1
ATOM 1927 O O . GLY A 1 254 ? -9.562 -4.268 23.107 1.00 84.69 254 GLY A O 1
ATOM 1928 N N . LEU A 1 255 ? -8.353 -3.517 21.367 1.00 84.44 255 LEU A N 1
ATOM 1929 C CA . LEU A 1 255 ? -9.304 -2.458 20.987 1.00 84.44 255 LEU A CA 1
ATOM 1930 C C . LEU A 1 255 ? -10.555 -3.000 20.290 1.00 84.44 255 LEU A C 1
ATOM 1932 O O . LEU A 1 255 ? -11.554 -2.297 20.209 1.00 84.44 255 LEU A O 1
ATOM 1936 N N . ASN A 1 256 ? -10.510 -4.238 19.798 1.00 85.75 256 ASN A N 1
ATOM 1937 C CA . ASN A 1 256 ? -11.656 -4.898 19.177 1.00 85.75 256 ASN A CA 1
ATOM 1938 C C . ASN A 1 256 ? -12.508 -5.658 20.213 1.00 85.75 256 ASN A C 1
ATOM 1940 O O . ASN A 1 256 ? -13.451 -6.352 19.834 1.00 85.75 256 ASN A O 1
ATOM 1944 N N . SER A 1 257 ? -12.165 -5.567 21.504 1.00 82.00 257 SER A N 1
ATOM 1945 C CA . SER A 1 257 ? -12.940 -6.147 22.602 1.00 82.00 257 SER A CA 1
ATOM 1946 C C . SER A 1 257 ? -14.215 -5.333 22.862 1.00 82.00 257 SER A C 1
ATOM 1948 O O . SER A 1 257 ? -14.146 -4.101 22.830 1.00 82.00 257 SER A O 1
ATOM 1950 N N . PRO A 1 258 ? -15.350 -5.979 23.206 1.00 75.38 258 PRO A N 1
ATOM 1951 C CA . PRO A 1 258 ? -16.588 -5.289 23.576 1.00 75.38 258 PRO A CA 1
ATOM 1952 C C . PRO A 1 258 ? -16.404 -4.215 24.657 1.00 75.38 258 PRO A C 1
ATOM 1954 O O . PRO A 1 258 ? -17.068 -3.190 24.611 1.00 75.38 258 PRO A O 1
ATOM 1957 N N . ALA A 1 259 ? -15.450 -4.401 25.579 1.00 76.06 259 ALA A N 1
ATOM 1958 C CA . ALA A 1 259 ? -15.168 -3.449 26.658 1.00 76.06 259 ALA A CA 1
ATOM 1959 C C . ALA A 1 259 ? -14.668 -2.071 26.176 1.00 76.06 259 ALA A C 1
ATOM 1961 O O . ALA A 1 259 ? -14.719 -1.106 26.932 1.00 76.06 259 ALA A O 1
ATOM 1962 N N . HIS A 1 260 ? -14.156 -1.980 24.944 1.00 72.62 260 HIS A N 1
ATOM 1963 C CA . HIS A 1 260 ? -13.623 -0.744 24.362 1.00 72.62 260 HIS A CA 1
ATOM 1964 C C . HIS A 1 260 ? -14.509 -0.169 23.253 1.00 72.62 260 HIS A C 1
ATOM 1966 O O . HIS A 1 260 ? -14.179 0.888 22.707 1.00 72.62 260 HIS A O 1
ATOM 1972 N N . MET A 1 261 ? -15.607 -0.847 22.909 1.00 70.31 261 MET A N 1
ATOM 1973 C CA . MET A 1 261 ? -16.587 -0.317 21.969 1.00 70.31 261 MET A CA 1
ATOM 1974 C C . MET A 1 261 ? -17.526 0.633 22.726 1.00 70.31 261 MET A C 1
ATOM 1976 O O . MET A 1 261 ? -17.935 0.307 23.842 1.00 70.31 261 MET A O 1
ATOM 1980 N N . PRO A 1 262 ? -17.843 1.819 22.175 1.00 64.94 262 PRO A N 1
ATOM 1981 C CA . PRO A 1 262 ? -18.780 2.739 22.812 1.00 64.94 262 PRO A CA 1
ATOM 1982 C C . PRO A 1 262 ? -20.106 2.019 23.068 1.00 64.94 262 PRO A C 1
ATOM 1984 O O . PRO A 1 262 ? -20.567 1.297 22.189 1.00 64.94 262 PRO A O 1
ATOM 1987 N N . HIS A 1 263 ? -20.656 2.194 24.278 1.00 56.09 263 HIS A N 1
ATOM 1988 C CA . HIS A 1 263 ? -21.853 1.542 24.821 1.00 56.09 263 HIS A CA 1
ATOM 1989 C C . HIS A 1 263 ? -22.934 1.264 23.766 1.00 56.09 263 HIS A C 1
ATOM 1991 O O . HIS A 1 263 ? -23.843 2.064 23.557 1.00 56.09 263 HIS A O 1
ATOM 1997 N N . HIS A 1 264 ? -22.848 0.104 23.121 1.00 54.75 264 HIS A N 1
ATOM 1998 C CA . HIS A 1 264 ? -24.025 -0.538 22.582 1.00 54.75 264 HIS A CA 1
ATOM 1999 C C . HIS A 1 264 ? -24.742 -1.097 23.801 1.00 54.75 264 HIS A C 1
ATOM 2001 O O . HIS A 1 264 ? -24.186 -1.944 24.506 1.00 54.75 264 HIS A O 1
ATOM 2007 N N . ASP A 1 265 ? -25.938 -0.577 24.083 1.00 59.06 265 ASP A N 1
ATOM 2008 C CA . ASP A 1 265 ? -26.881 -1.258 24.965 1.00 59.06 265 ASP A CA 1
ATOM 2009 C C . ASP A 1 265 ? -26.872 -2.747 24.588 1.00 59.06 265 ASP A C 1
ATOM 2011 O O . ASP A 1 265 ? -26.815 -3.067 23.402 1.00 59.06 265 ASP A O 1
ATOM 2015 N N . GLU A 1 266 ? -26.902 -3.670 25.555 1.00 57.38 266 GLU A N 1
ATOM 2016 C CA . GLU A 1 266 ? -26.759 -5.127 25.327 1.00 57.38 266 GLU A CA 1
ATOM 2017 C C . GLU A 1 266 ? -27.724 -5.715 24.270 1.00 57.38 266 GLU A C 1
ATOM 2019 O O . GLU A 1 266 ? -27.568 -6.856 23.832 1.00 57.38 266 GLU A O 1
ATOM 2024 N N . HIS A 1 267 ? -28.715 -4.939 23.829 1.00 57.75 267 HIS A N 1
ATOM 2025 C CA . HIS A 1 267 ? -29.682 -5.282 22.794 1.00 57.75 267 HIS A CA 1
ATOM 2026 C C . HIS A 1 267 ? -29.356 -4.754 21.389 1.00 57.75 267 HIS A C 1
ATOM 2028 O O . HIS A 1 267 ? -30.002 -5.170 20.425 1.00 57.75 267 HIS A O 1
ATOM 2034 N N . ASP A 1 268 ? -28.367 -3.878 21.237 1.00 59.00 268 ASP A N 1
ATOM 2035 C CA . ASP A 1 268 ? -28.011 -3.281 19.957 1.00 59.00 268 ASP A CA 1
ATOM 2036 C C . ASP A 1 268 ? -26.984 -4.179 19.251 1.00 59.00 268 ASP A C 1
ATOM 2038 O O . ASP A 1 268 ? -25.802 -4.245 19.594 1.00 59.00 268 ASP A O 1
ATOM 2042 N N . HIS A 1 269 ? -27.467 -4.960 18.282 1.00 63.03 269 HIS A N 1
ATOM 2043 C CA . HIS A 1 269 ? -26.636 -5.861 17.487 1.00 63.03 269 HIS A CA 1
ATOM 2044 C C . HIS A 1 269 ? -25.403 -5.136 16.929 1.00 63.03 269 HIS A C 1
ATOM 2046 O O . HIS A 1 269 ? -25.521 -4.029 16.400 1.00 63.03 269 HIS A O 1
ATOM 2052 N N . ALA A 1 270 ? -24.241 -5.802 16.981 1.00 64.44 270 ALA A N 1
ATOM 2053 C CA . ALA A 1 270 ? -22.983 -5.276 16.456 1.00 64.44 270 ALA A CA 1
ATOM 2054 C C . ALA A 1 270 ? -23.184 -4.614 15.078 1.00 64.44 270 ALA A C 1
ATOM 2056 O O . ALA A 1 270 ? -23.859 -5.201 14.218 1.00 64.44 270 ALA A O 1
ATOM 2057 N N . PRO A 1 271 ? -22.600 -3.425 14.839 1.00 68.94 271 PRO A N 1
ATOM 2058 C CA . PRO A 1 271 ? -22.878 -2.641 13.648 1.00 68.94 271 PRO A CA 1
ATOM 2059 C C . PRO A 1 271 ? -22.612 -3.474 12.391 1.00 68.94 271 PRO A C 1
ATOM 2061 O O . PRO A 1 271 ? -21.488 -3.897 12.102 1.00 68.94 271 PRO A O 1
ATOM 2064 N N . GLN A 1 272 ? -23.680 -3.755 11.639 1.00 79.44 272 GLN A N 1
ATOM 2065 C CA . GLN A 1 272 ? -23.570 -4.494 10.388 1.00 79.44 272 GLN A CA 1
ATOM 2066 C C . GLN A 1 272 ? -22.869 -3.630 9.337 1.00 79.44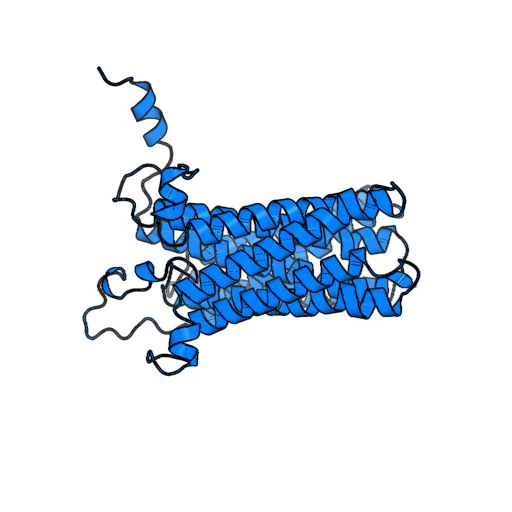 272 GLN A C 1
ATOM 2068 O O . GLN A 1 272 ? -23.200 -2.452 9.150 1.00 79.44 272 GLN A O 1
ATOM 2073 N N . VAL A 1 273 ? -21.926 -4.231 8.604 1.00 80.12 273 VAL A N 1
ATOM 2074 C CA . VAL A 1 273 ? -21.241 -3.556 7.497 1.00 80.12 273 VAL A CA 1
ATOM 2075 C C . VAL A 1 273 ? -22.272 -3.181 6.444 1.00 80.12 273 VAL A C 1
ATOM 2077 O O . VAL A 1 273 ? -22.853 -4.031 5.770 1.00 80.12 273 VAL A O 1
ATOM 2080 N N . ARG A 1 274 ? -22.477 -1.879 6.251 1.00 86.81 274 ARG A N 1
ATOM 2081 C CA . ARG A 1 274 ? -23.245 -1.389 5.108 1.00 86.81 274 ARG A CA 1
ATOM 2082 C C . ARG A 1 274 ? -22.385 -1.512 3.858 1.00 86.81 274 ARG A C 1
ATOM 2084 O O . ARG A 1 274 ? -21.616 -0.601 3.548 1.00 86.81 274 ARG A O 1
ATOM 2091 N N . TRP A 1 275 ? -22.551 -2.615 3.134 1.00 89.00 275 TRP A N 1
ATOM 2092 C CA . TRP A 1 275 ? -21.791 -2.950 1.924 1.00 89.00 275 TRP A CA 1
ATOM 2093 C C . TRP A 1 275 ? -21.731 -1.820 0.893 1.00 89.00 275 TRP A C 1
ATOM 2095 O O . TRP A 1 275 ? -20.680 -1.580 0.316 1.00 89.00 275 TRP A O 1
ATOM 2105 N N . ASN A 1 276 ? -22.800 -1.033 0.745 1.00 88.56 276 ASN A N 1
ATOM 2106 C CA . ASN A 1 276 ? -22.814 0.122 -0.163 1.00 88.56 276 ASN A CA 1
ATOM 2107 C C . ASN A 1 276 ? -21.777 1.195 0.201 1.00 88.56 276 ASN A C 1
ATOM 2109 O O . ASN A 1 276 ? -21.269 1.893 -0.671 1.00 88.56 276 ASN A O 1
ATOM 2113 N N . HIS A 1 277 ? -21.501 1.384 1.492 1.00 87.56 277 HIS A N 1
ATOM 2114 C CA . HIS A 1 277 ? -20.501 2.347 1.937 1.00 87.56 277 HIS A CA 1
ATOM 2115 C C . HIS A 1 277 ? -19.096 1.738 1.900 1.00 87.56 277 HIS A C 1
ATOM 2117 O O . HIS A 1 277 ? -18.163 2.401 1.461 1.00 87.56 277 HIS A O 1
ATOM 2123 N N . PHE A 1 278 ? -18.957 0.472 2.293 1.00 92.25 278 PHE A N 1
ATOM 2124 C CA . PHE A 1 278 ? -17.709 -0.266 2.110 1.00 92.25 278 PHE A CA 1
ATOM 2125 C C . PHE A 1 278 ? -17.244 -0.219 0.644 1.00 92.25 278 PHE A C 1
ATOM 2127 O O . PHE A 1 278 ? -16.151 0.263 0.367 1.00 92.25 278 PHE A O 1
ATOM 2134 N N . GLY A 1 279 ? -18.118 -0.603 -0.292 1.00 92.12 279 GLY A N 1
ATOM 2135 C CA . GLY A 1 279 ? -17.829 -0.589 -1.724 1.00 92.12 279 GLY A CA 1
ATOM 2136 C C . GLY A 1 279 ? -17.520 0.808 -2.258 1.00 92.12 279 GLY A C 1
ATOM 2137 O O . GLY A 1 279 ? -16.663 0.946 -3.122 1.00 92.12 279 GLY A O 1
ATOM 2138 N N . PHE A 1 280 ? -18.148 1.856 -1.711 1.00 91.88 280 PHE A N 1
ATOM 2139 C CA . PHE A 1 280 ? -17.818 3.235 -2.075 1.00 91.88 280 PHE A CA 1
ATOM 2140 C C . PHE A 1 280 ? -16.385 3.609 -1.701 1.00 91.88 280 PHE A C 1
ATOM 2142 O O . PHE A 1 280 ? -15.644 4.049 -2.569 1.00 91.88 280 PHE A O 1
ATOM 2149 N N . VAL A 1 281 ? -15.993 3.431 -0.436 1.00 93.75 281 VAL A N 1
ATOM 2150 C CA . VAL A 1 281 ? -14.632 3.775 0.006 1.00 93.75 281 VAL A CA 1
ATOM 2151 C C . VAL A 1 281 ? -13.603 2.920 -0.729 1.00 93.75 281 VAL A C 1
ATOM 2153 O O . VAL A 1 281 ? -12.600 3.446 -1.197 1.00 93.75 281 VAL A O 1
ATOM 2156 N N . HIS A 1 282 ? -13.885 1.625 -0.885 1.00 95.31 282 HIS A N 1
ATOM 2157 C CA . HIS A 1 282 ? -13.019 0.693 -1.603 1.00 95.31 282 HIS A CA 1
ATOM 2158 C C . HIS A 1 282 ? -12.801 1.124 -3.059 1.00 95.31 282 HIS A C 1
ATOM 2160 O O . HIS A 1 282 ? -11.662 1.293 -3.481 1.00 95.31 282 HIS A O 1
ATOM 2166 N N . THR A 1 283 ? -13.881 1.422 -3.791 1.00 94.44 283 THR A N 1
ATOM 2167 C CA . THR A 1 283 ? -13.793 1.902 -5.181 1.00 94.44 283 THR A CA 1
ATOM 2168 C C . THR A 1 283 ? -13.042 3.227 -5.269 1.00 94.44 283 THR A C 1
ATOM 2170 O O . THR A 1 283 ? -12.228 3.404 -6.169 1.00 94.44 283 THR A O 1
ATOM 2173 N N . SER A 1 284 ? -13.277 4.155 -4.337 1.00 94.56 284 SER A N 1
ATOM 2174 C CA . SER A 1 284 ? -12.568 5.438 -4.306 1.00 94.56 284 SER A CA 1
ATOM 2175 C C . SER A 1 284 ? -11.067 5.263 -4.071 1.00 94.56 284 SER A C 1
ATOM 2177 O O . SER A 1 284 ? -10.283 5.941 -4.725 1.00 94.56 284 SER A O 1
ATOM 2179 N N . ALA A 1 285 ? -10.661 4.332 -3.201 1.00 95.44 285 ALA A N 1
ATOM 2180 C CA . ALA A 1 285 ? -9.254 4.019 -2.949 1.00 95.44 285 ALA A CA 1
ATOM 2181 C C . ALA A 1 285 ? -8.593 3.361 -4.168 1.00 95.44 285 ALA A C 1
ATOM 2183 O O . ALA A 1 285 ? -7.505 3.757 -4.573 1.00 95.44 285 ALA A O 1
ATOM 2184 N N . VAL A 1 286 ? -9.277 2.419 -4.826 1.00 95.06 286 VAL A N 1
ATOM 2185 C CA . VAL A 1 286 ? -8.789 1.832 -6.086 1.00 95.06 286 VAL A CA 1
ATOM 2186 C C . VAL A 1 286 ? -8.652 2.906 -7.167 1.00 95.06 286 VAL A C 1
ATOM 2188 O O . VAL A 1 286 ? -7.617 2.989 -7.821 1.00 95.06 286 VAL A O 1
ATOM 2191 N N . CYS A 1 287 ? -9.663 3.764 -7.328 1.00 95.19 287 CYS A N 1
ATOM 2192 C CA . CYS A 1 287 ? -9.626 4.868 -8.284 1.00 95.19 287 CYS A CA 1
ATOM 2193 C C . CYS A 1 287 ? -8.479 5.838 -7.997 1.00 95.19 287 CYS A C 1
ATOM 2195 O O . CYS A 1 287 ? -7.830 6.300 -8.927 1.00 95.19 287 CYS A O 1
ATOM 2197 N N . SER A 1 288 ? -8.240 6.147 -6.724 1.00 95.69 288 SER A N 1
ATOM 2198 C CA . SER A 1 288 ? -7.140 6.998 -6.282 1.00 95.69 288 SER A CA 1
ATOM 2199 C C . SER A 1 288 ? -5.784 6.386 -6.644 1.00 95.69 288 SER A C 1
ATOM 2201 O O . SER A 1 288 ? -4.970 7.042 -7.292 1.00 95.69 288 SER A O 1
ATOM 2203 N N . GLY A 1 289 ? -5.588 5.094 -6.352 1.00 93.12 289 GLY A N 1
ATOM 2204 C CA . GLY A 1 289 ? -4.409 4.335 -6.774 1.00 93.12 289 GLY A CA 1
ATOM 2205 C C . GLY A 1 289 ? -4.170 4.400 -8.285 1.00 93.12 289 GLY A C 1
ATOM 2206 O O . GLY A 1 289 ? -3.072 4.740 -8.718 1.00 93.12 289 GLY A O 1
ATOM 2207 N N . LEU A 1 290 ? -5.209 4.149 -9.091 1.00 94.12 290 LEU A N 1
ATOM 2208 C CA . LEU A 1 290 ? -5.130 4.230 -10.555 1.00 94.12 290 LEU A CA 1
ATOM 2209 C C . LEU A 1 290 ? -4.849 5.655 -11.056 1.00 94.12 290 LEU A C 1
ATOM 2211 O O . LEU A 1 290 ? -4.049 5.827 -11.970 1.00 94.12 290 LEU A O 1
ATOM 2215 N N . ALA A 1 291 ? -5.463 6.673 -10.450 1.00 94.62 291 ALA A N 1
ATOM 2216 C CA . ALA A 1 291 ? -5.259 8.072 -10.823 1.00 94.62 291 ALA A CA 1
ATOM 2217 C C . ALA A 1 291 ? -3.812 8.518 -10.584 1.00 94.62 291 ALA A C 1
ATOM 2219 O O . ALA A 1 291 ? -3.258 9.284 -11.368 1.00 94.62 291 ALA A O 1
ATOM 2220 N N . MET A 1 292 ? -3.178 8.029 -9.515 1.00 94.12 292 MET A N 1
ATOM 2221 C CA . MET A 1 292 ? -1.772 8.332 -9.274 1.00 94.12 292 MET A CA 1
ATOM 2222 C C . MET A 1 292 ? -0.851 7.641 -10.291 1.00 94.12 292 MET A C 1
ATOM 2224 O O . MET A 1 292 ? 0.119 8.253 -10.728 1.00 94.12 292 MET A O 1
ATOM 2228 N N . ILE A 1 293 ? -1.164 6.412 -10.727 1.00 92.38 293 ILE A N 1
ATOM 2229 C CA . ILE A 1 293 ? -0.430 5.739 -11.818 1.00 92.38 293 ILE A CA 1
ATOM 2230 C C . ILE A 1 293 ? -0.555 6.538 -13.118 1.00 92.38 293 ILE A C 1
ATOM 2232 O O . ILE A 1 293 ? 0.449 6.782 -13.782 1.00 92.38 293 ILE A O 1
ATOM 2236 N N . ASP A 1 294 ? -1.765 6.982 -13.456 1.00 92.69 294 ASP A N 1
ATOM 2237 C CA . ASP A 1 294 ? -2.031 7.800 -14.642 1.00 92.69 294 ASP A CA 1
ATOM 2238 C C . ASP A 1 294 ? -1.260 9.132 -14.617 1.00 92.69 294 ASP A C 1
ATOM 2240 O O . ASP A 1 294 ? -0.648 9.532 -15.611 1.00 92.69 294 ASP A O 1
ATOM 2244 N N . LEU A 1 295 ? -1.187 9.783 -13.450 1.00 92.31 295 LEU A N 1
ATOM 2245 C CA . LEU A 1 295 ? -0.369 10.981 -13.252 1.00 92.31 295 LEU A CA 1
ATOM 2246 C C . LEU A 1 295 ? 1.123 10.704 -13.488 1.00 92.31 295 LEU A C 1
ATOM 2248 O O . LEU A 1 295 ? 1.788 11.487 -14.169 1.00 92.31 295 LEU A O 1
ATOM 2252 N N . LEU A 1 296 ? 1.653 9.601 -12.948 1.00 91.06 296 LEU A N 1
ATOM 2253 C CA . LEU A 1 296 ? 3.050 9.201 -13.152 1.00 91.06 296 LEU A CA 1
ATOM 2254 C C . LEU A 1 296 ? 3.336 8.901 -14.628 1.00 91.06 296 LEU A C 1
ATOM 2256 O O . 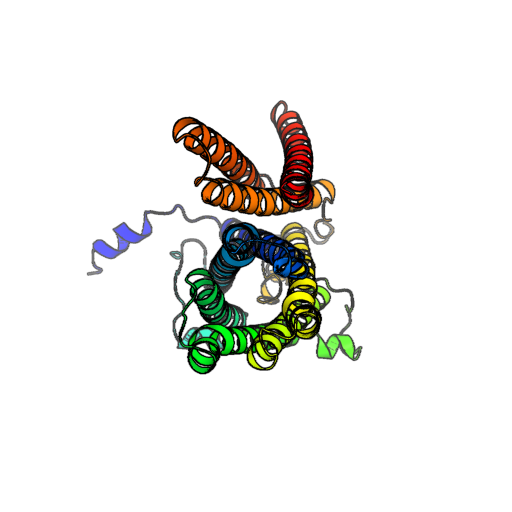LEU A 1 296 ? 4.361 9.335 -15.152 1.00 91.06 296 LEU A O 1
ATOM 2260 N N . PHE A 1 297 ? 2.415 8.218 -15.306 1.00 89.12 297 PHE A N 1
ATOM 2261 C CA . PHE A 1 297 ? 2.518 7.918 -16.730 1.00 89.12 297 PHE A CA 1
ATOM 2262 C C . PHE A 1 297 ? 2.516 9.193 -17.582 1.00 89.12 297 PHE A C 1
ATOM 2264 O O . PHE A 1 297 ? 3.416 9.417 -18.395 1.00 89.12 297 PHE A O 1
ATOM 2271 N N . THR A 1 298 ? 1.574 10.093 -17.310 1.00 89.44 298 THR A N 1
ATOM 2272 C CA . THR A 1 298 ? 1.468 11.400 -17.966 1.00 89.44 298 THR A CA 1
ATOM 2273 C C . THR A 1 298 ? 2.718 12.258 -17.758 1.00 89.44 298 THR A C 1
ATOM 2275 O O . THR A 1 298 ? 3.162 12.946 -18.678 1.00 89.44 298 THR A O 1
ATOM 2278 N N . ALA A 1 299 ? 3.319 12.211 -16.566 1.00 87.62 299 ALA A N 1
ATOM 2279 C CA . ALA A 1 299 ? 4.544 12.944 -16.263 1.00 87.62 299 ALA A CA 1
ATOM 2280 C C . ALA A 1 299 ? 5.771 12.417 -17.030 1.00 87.62 299 ALA A C 1
ATOM 2282 O O . ALA A 1 299 ? 6.696 13.183 -17.283 1.00 87.62 299 ALA A O 1
ATOM 2283 N N . GLN A 1 300 ? 5.785 11.140 -17.422 1.00 85.31 300 GLN A N 1
ATOM 2284 C CA . GLN A 1 300 ? 6.895 10.540 -18.173 1.00 85.31 300 GLN A CA 1
ATOM 2285 C C . GLN A 1 300 ? 6.750 10.704 -19.694 1.00 85.31 300 GLN A C 1
ATOM 2287 O O . GLN A 1 300 ? 7.756 10.845 -20.384 1.00 85.31 300 GLN A O 1
ATOM 2292 N N . ARG A 1 301 ? 5.521 10.801 -20.226 1.00 80.50 301 ARG A N 1
ATOM 2293 C CA . ARG A 1 301 ? 5.229 10.979 -21.671 1.00 80.50 301 ARG A CA 1
ATOM 2294 C C . ARG A 1 301 ? 5.719 12.317 -22.267 1.00 80.50 301 ARG A C 1
ATOM 2296 O O . ARG A 1 301 ? 5.523 12.595 -23.445 1.00 80.50 301 ARG A O 1
ATOM 2303 N N . GLN A 1 302 ? 6.371 13.169 -21.478 1.00 70.69 302 GLN A N 1
ATOM 2304 C CA . GLN A 1 302 ? 6.701 14.558 -21.822 1.00 70.69 302 GLN A CA 1
ATOM 2305 C C . GLN A 1 302 ? 7.774 14.734 -22.912 1.00 70.69 302 GLN A C 1
ATOM 2307 O O . GLN A 1 302 ? 8.019 15.864 -23.328 1.00 70.69 302 GLN A O 1
ATOM 2312 N N . ARG A 1 303 ? 8.426 13.667 -23.396 1.00 68.19 303 ARG A N 1
ATOM 2313 C CA . ARG A 1 303 ? 9.544 13.797 -24.351 1.00 68.19 303 ARG A CA 1
ATOM 2314 C C . ARG A 1 303 ? 9.133 14.126 -25.791 1.00 68.19 303 ARG A C 1
ATOM 2316 O O . ARG A 1 303 ? 9.964 14.645 -26.529 1.00 68.19 303 ARG A O 1
ATOM 2323 N N . SER A 1 304 ? 7.883 13.885 -26.186 1.00 69.00 304 SER A N 1
ATOM 2324 C CA . SER A 1 304 ? 7.416 14.048 -27.578 1.00 69.00 304 SER A CA 1
ATOM 2325 C C . SER A 1 304 ? 6.320 15.101 -27.772 1.00 69.00 304 SER A C 1
ATOM 2327 O O . SER A 1 304 ? 5.879 15.327 -28.897 1.00 69.00 304 SER A O 1
ATOM 2329 N N . VAL A 1 305 ? 5.882 15.762 -26.700 1.00 84.44 305 VAL A N 1
ATOM 2330 C CA . VAL A 1 305 ? 4.675 16.598 -26.691 1.00 84.44 305 VAL A CA 1
ATOM 2331 C C . VAL A 1 305 ? 5.029 18.053 -26.358 1.00 84.44 305 VAL A C 1
ATOM 2333 O O . VAL A 1 305 ? 6.004 18.326 -25.657 1.00 84.44 305 VAL A O 1
ATOM 2336 N N . THR A 1 306 ? 4.246 19.019 -26.848 1.00 89.38 306 THR A N 1
ATOM 2337 C CA . THR A 1 306 ? 4.466 20.437 -26.523 1.00 89.38 306 THR A CA 1
ATOM 2338 C C . THR A 1 306 ? 4.341 20.697 -25.012 1.00 89.38 306 THR A C 1
ATOM 2340 O O . THR A 1 306 ? 3.550 20.058 -24.316 1.00 89.38 306 THR A O 1
ATOM 2343 N N . LEU A 1 307 ? 5.079 21.684 -24.478 1.00 87.50 307 LEU A N 1
ATOM 2344 C CA . LEU A 1 307 ? 5.001 22.065 -23.054 1.00 87.50 307 LEU A CA 1
ATOM 2345 C C . LEU A 1 307 ? 3.557 22.372 -22.612 1.00 87.50 307 LEU A C 1
ATOM 2347 O O . LEU A 1 307 ? 3.160 22.028 -21.501 1.00 87.50 307 LEU A O 1
ATOM 2351 N N . HIS A 1 308 ? 2.763 22.998 -23.487 1.00 88.88 308 HIS A N 1
ATOM 2352 C CA . HIS A 1 308 ? 1.368 23.332 -23.207 1.00 88.88 308 HIS A CA 1
ATOM 2353 C C . HIS A 1 308 ? 0.501 22.085 -22.977 1.00 88.88 308 HIS A C 1
ATOM 2355 O O . HIS A 1 308 ? -0.236 22.012 -21.995 1.00 88.88 308 HIS A O 1
ATOM 2361 N N . GLU A 1 309 ? 0.607 21.090 -23.854 1.00 88.69 309 GLU A N 1
ATOM 2362 C CA . GLU A 1 309 ? -0.118 19.823 -23.732 1.00 88.69 309 GLU A CA 1
ATOM 2363 C C . GLU A 1 309 ? 0.359 19.008 -22.531 1.00 88.69 309 GLU A C 1
ATOM 2365 O O . GLU A 1 309 ? -0.465 18.447 -21.814 1.00 88.69 309 GLU A O 1
ATOM 2370 N N . THR A 1 310 ? 1.662 19.020 -22.251 1.00 86.44 310 THR A N 1
ATOM 2371 C CA . THR A 1 310 ? 2.238 18.434 -21.038 1.00 86.44 310 THR A CA 1
ATOM 2372 C C . THR A 1 310 ? 1.605 19.022 -19.775 1.00 86.44 310 THR A C 1
ATOM 2374 O O . THR A 1 310 ? 1.118 18.278 -18.921 1.00 86.44 310 THR A O 1
ATOM 2377 N N . ILE A 1 311 ? 1.551 20.355 -19.666 1.00 87.75 311 ILE A N 1
ATOM 2378 C CA . ILE A 1 311 ? 0.928 21.037 -18.523 1.00 87.75 311 ILE A CA 1
ATOM 2379 C C . ILE A 1 311 ? -0.562 20.692 -18.443 1.00 87.75 311 ILE A C 1
ATOM 2381 O O . ILE A 1 311 ? -1.061 20.391 -17.357 1.00 87.75 311 ILE A O 1
ATOM 2385 N N . ARG A 1 312 ? -1.276 20.705 -19.577 1.00 91.44 312 ARG A N 1
ATOM 2386 C CA . ARG A 1 312 ? -2.703 20.365 -19.640 1.00 91.44 312 ARG A CA 1
ATOM 2387 C C . ARG A 1 312 ? -2.968 18.945 -19.140 1.00 91.44 312 ARG A C 1
ATOM 2389 O O . ARG A 1 312 ? -3.842 18.763 -18.296 1.00 91.44 312 ARG A O 1
ATOM 2396 N N . ASN A 1 313 ? -2.211 17.963 -19.624 1.00 89.25 313 ASN A N 1
ATOM 2397 C CA . ASN A 1 313 ? -2.401 16.561 -19.266 1.00 89.25 313 ASN A CA 1
ATOM 2398 C C . ASN A 1 313 ? -2.046 16.328 -17.789 1.00 89.25 313 ASN A C 1
ATOM 2400 O O . ASN A 1 313 ? -2.841 15.746 -17.055 1.00 89.25 313 ASN A O 1
ATOM 2404 N N . ALA A 1 314 ? -0.913 16.864 -17.319 1.00 88.88 314 ALA A N 1
ATOM 2405 C CA . ALA A 1 314 ? -0.505 16.749 -15.918 1.00 88.88 314 ALA A CA 1
ATOM 2406 C C . ALA A 1 314 ? -1.512 17.414 -14.963 1.00 88.88 314 ALA A C 1
ATOM 2408 O O . ALA A 1 314 ? -1.835 16.856 -13.917 1.00 88.88 314 ALA A O 1
ATOM 2409 N N . THR A 1 315 ? -2.058 18.576 -15.340 1.00 90.81 315 THR A N 1
ATOM 2410 C CA . THR A 1 315 ? -3.111 19.253 -14.565 1.00 90.81 315 THR A CA 1
ATOM 2411 C C . THR A 1 315 ? -4.387 18.416 -14.531 1.00 90.81 315 THR A C 1
ATOM 2413 O O . THR A 1 315 ? -4.992 18.275 -13.471 1.00 90.81 315 THR A O 1
ATOM 2416 N N . GLY A 1 316 ? -4.783 17.824 -15.662 1.00 91.38 316 GLY A N 1
ATOM 2417 C CA . GLY A 1 316 ? -5.935 16.926 -15.736 1.00 91.38 316 GLY A CA 1
ATOM 2418 C C . GLY A 1 316 ? -5.795 15.733 -14.789 1.00 91.38 316 GLY A C 1
ATOM 2419 O O . GLY A 1 316 ? -6.660 15.525 -13.939 1.00 91.38 316 GLY A O 1
ATOM 2420 N N . ALA A 1 317 ? -4.673 15.014 -14.864 1.00 90.81 317 ALA A N 1
ATOM 2421 C CA . ALA A 1 317 ? -4.398 13.877 -13.988 1.00 90.81 317 ALA A CA 1
ATOM 2422 C C . ALA A 1 317 ? -4.330 14.290 -12.503 1.00 90.81 317 ALA A C 1
ATOM 2424 O O . ALA A 1 317 ? -4.930 13.641 -11.644 1.00 90.81 317 ALA A O 1
ATOM 2425 N N . ALA A 1 318 ? -3.693 15.425 -12.188 1.00 92.12 318 ALA A N 1
ATOM 2426 C CA . ALA A 1 318 ? -3.629 15.949 -10.823 1.00 92.12 318 ALA A CA 1
ATOM 2427 C C . ALA A 1 318 ? -5.021 16.280 -10.257 1.00 92.12 318 ALA A C 1
ATOM 2429 O O . ALA A 1 318 ? -5.307 15.960 -9.103 1.00 92.12 318 ALA A O 1
ATOM 2430 N N . VAL A 1 319 ? -5.916 16.861 -11.065 1.00 93.56 319 VAL A N 1
ATOM 2431 C CA . VAL A 1 319 ? -7.307 17.128 -10.662 1.00 93.56 319 VAL A CA 1
ATOM 2432 C C . VAL A 1 319 ? -8.048 15.830 -10.342 1.00 93.56 319 VAL A C 1
ATOM 2434 O O . VAL A 1 319 ? -8.781 15.784 -9.353 1.00 93.56 319 VAL A O 1
ATOM 2437 N N . VAL A 1 320 ? -7.842 14.762 -11.119 1.00 93.25 320 VAL A N 1
ATOM 2438 C CA . VAL A 1 320 ? -8.460 13.453 -10.849 1.00 93.25 320 VAL A CA 1
ATOM 2439 C C . VAL A 1 320 ? -7.940 12.856 -9.537 1.00 93.25 320 VAL A C 1
ATOM 2441 O O . VAL A 1 320 ? -8.745 12.401 -8.721 1.00 93.25 320 VAL A O 1
ATOM 2444 N N . VAL A 1 321 ? -6.629 12.930 -9.278 1.00 94.19 321 VAL A N 1
ATOM 2445 C CA . VAL A 1 321 ? -6.029 12.506 -7.998 1.00 94.19 321 VAL A CA 1
ATOM 2446 C C . VAL A 1 321 ? -6.616 13.299 -6.828 1.00 94.19 321 VAL A C 1
ATOM 2448 O O . VAL A 1 321 ? -7.042 12.702 -5.837 1.00 94.19 321 VAL A O 1
ATOM 2451 N N . MET A 1 322 ? -6.689 14.629 -6.945 1.00 94.44 322 MET A N 1
ATOM 2452 C CA . MET A 1 322 ? -7.261 15.503 -5.913 1.00 94.44 322 MET A CA 1
ATOM 2453 C C . MET A 1 322 ? -8.737 15.197 -5.656 1.00 94.44 322 MET A C 1
ATOM 2455 O O . MET A 1 322 ? -9.167 15.182 -4.504 1.00 94.44 322 MET A O 1
ATOM 2459 N N . LEU A 1 323 ? -9.515 14.931 -6.707 1.00 94.62 323 LEU A N 1
ATOM 2460 C CA . LEU A 1 323 ? -10.924 14.571 -6.592 1.00 94.62 323 LEU A CA 1
ATOM 2461 C C . LEU A 1 323 ? -11.098 13.225 -5.874 1.00 94.62 323 LEU A C 1
ATOM 2463 O O . LEU A 1 323 ? -11.892 13.137 -4.936 1.00 94.62 323 LEU A O 1
ATOM 2467 N N . ALA A 1 324 ? -10.332 12.201 -6.264 1.00 94.50 324 ALA A N 1
ATOM 2468 C CA . ALA A 1 324 ? -10.381 10.879 -5.642 1.00 94.50 324 ALA A CA 1
ATOM 2469 C C . ALA A 1 324 ? -10.002 10.938 -4.150 1.00 94.50 324 ALA A C 1
ATOM 2471 O O . ALA A 1 324 ? -10.745 10.441 -3.298 1.00 94.50 324 ALA A O 1
ATOM 2472 N N . HIS A 1 325 ? -8.915 11.638 -3.811 1.00 95.12 325 HIS A N 1
ATOM 2473 C CA . HIS A 1 325 ? -8.505 11.844 -2.421 1.00 95.12 325 HIS A CA 1
ATOM 2474 C C . HIS A 1 325 ? -9.495 12.714 -1.643 1.00 95.12 325 HIS A C 1
ATOM 2476 O O . HIS A 1 325 ? -9.770 12.428 -0.482 1.00 95.12 325 HIS A O 1
ATOM 2482 N N . GLY A 1 326 ? -10.079 13.745 -2.259 1.00 94.62 326 GLY A N 1
ATOM 2483 C CA . GLY A 1 326 ? -11.118 14.569 -1.636 1.00 94.62 326 GLY A CA 1
ATOM 2484 C C . GLY A 1 326 ? -12.343 13.743 -1.235 1.00 94.62 326 GLY A C 1
ATOM 2485 O O . GLY A 1 326 ? -12.889 13.914 -0.143 1.00 94.62 326 GLY A O 1
ATOM 2486 N N . VAL A 1 327 ? -12.730 12.775 -2.071 1.00 94.38 327 VAL A N 1
ATOM 2487 C CA . VAL A 1 327 ? -13.787 11.809 -1.747 1.00 94.38 327 VAL A CA 1
ATOM 2488 C C . VAL A 1 327 ? -13.375 10.879 -0.599 1.00 94.38 327 VAL A C 1
ATOM 2490 O O . VAL A 1 327 ? -14.195 10.604 0.281 1.00 94.38 327 VAL A O 1
ATOM 2493 N N . LEU A 1 328 ? -12.120 10.421 -0.560 1.00 95.12 328 LEU A N 1
ATOM 2494 C CA . LEU A 1 328 ? -11.598 9.614 0.550 1.00 95.12 328 LEU A CA 1
ATOM 2495 C C . LEU A 1 328 ? -11.541 10.399 1.866 1.00 95.12 328 LEU A C 1
ATOM 2497 O O . LEU A 1 328 ? -11.931 9.860 2.899 1.00 95.12 328 LEU A O 1
ATOM 2501 N N . TRP A 1 329 ? -11.158 11.675 1.842 1.00 94.62 329 TRP A N 1
ATOM 2502 C CA . TRP A 1 329 ? -11.231 12.563 3.006 1.00 94.62 329 TRP A CA 1
ATOM 2503 C C . TRP A 1 329 ? -12.663 12.702 3.521 1.00 94.62 329 TRP A C 1
ATOM 2505 O O . TRP A 1 329 ? -12.906 12.599 4.723 1.00 94.62 329 TRP A O 1
ATOM 2515 N N . LEU A 1 330 ? -13.635 12.847 2.618 1.00 92.06 330 LEU A N 1
ATOM 2516 C CA . LEU A 1 330 ? -15.048 12.866 2.992 1.00 92.06 330 LEU A CA 1
ATOM 2517 C C . LEU A 1 330 ? -15.497 11.530 3.613 1.00 92.06 330 LEU A C 1
ATOM 2519 O O . LEU A 1 330 ? -16.342 11.514 4.509 1.00 92.06 330 LEU A O 1
ATOM 2523 N N . GLY A 1 331 ? -14.920 10.413 3.159 1.00 89.38 331 GLY A N 1
ATOM 2524 C CA . GLY A 1 331 ? -15.169 9.068 3.679 1.00 89.38 331 GLY A CA 1
ATOM 2525 C C . GLY A 1 331 ? -14.792 8.882 5.152 1.00 89.38 331 GLY A C 1
ATOM 2526 O O . GLY A 1 331 ? -15.468 8.109 5.834 1.00 89.38 331 GLY A O 1
ATOM 2527 N N . VAL A 1 332 ? -13.794 9.629 5.650 1.00 89.50 332 VAL A N 1
ATOM 2528 C CA . VAL A 1 332 ? -13.422 9.671 7.079 1.00 89.50 332 VAL A CA 1
ATOM 2529 C C . VAL A 1 332 ? -14.594 10.172 7.918 1.00 89.50 332 VAL A C 1
ATOM 2531 O O . VAL A 1 332 ? -14.947 9.561 8.917 1.00 89.50 332 VAL A O 1
ATOM 2534 N N . VAL A 1 333 ? -15.215 11.278 7.499 1.00 86.56 333 VAL A N 1
ATOM 2535 C CA . VAL A 1 333 ? -16.233 11.989 8.288 1.00 86.56 333 VAL A CA 1
ATOM 2536 C C . VAL A 1 333 ? -17.617 11.368 8.098 1.00 86.56 333 VAL A C 1
ATOM 2538 O O . VAL A 1 333 ? -18.405 11.217 9.033 1.00 86.56 333 VAL A O 1
ATOM 2541 N N . VAL A 1 334 ? -17.953 10.990 6.866 1.00 83.81 334 VAL A N 1
ATOM 2542 C CA . VAL A 1 334 ? -19.309 10.573 6.500 1.00 83.81 334 VAL A CA 1
ATOM 2543 C C . VAL A 1 334 ? -19.472 9.074 6.720 1.00 83.81 334 VAL A C 1
ATOM 2545 O O . VAL A 1 334 ? -19.643 8.323 5.770 1.00 83.81 334 VAL A O 1
ATOM 2548 N N . HIS A 1 335 ? -19.495 8.611 7.975 1.00 77.75 335 HIS A N 1
ATOM 2549 C CA . HIS A 1 335 ? -19.703 7.191 8.313 1.00 77.75 335 HIS A CA 1
ATOM 2550 C C . HIS A 1 335 ? -21.034 6.622 7.787 1.00 77.75 335 HIS A C 1
ATOM 2552 O O . HIS A 1 335 ? -21.146 5.420 7.508 1.00 77.75 335 HIS A O 1
ATOM 2558 N N . ARG A 1 336 ? -22.046 7.481 7.613 1.00 77.56 336 ARG A N 1
ATOM 2559 C CA . ARG A 1 336 ? -23.386 7.139 7.124 1.00 77.56 336 ARG A CA 1
ATOM 2560 C C . ARG A 1 336 ? -23.810 8.139 6.057 1.00 77.56 336 ARG A C 1
ATOM 2562 O O . ARG A 1 336 ? -23.575 9.332 6.198 1.00 77.56 336 ARG A O 1
ATOM 2569 N N . THR A 1 337 ? -24.488 7.665 5.009 1.00 82.50 337 THR A N 1
ATOM 2570 C CA . THR A 1 337 ? -25.065 8.568 4.005 1.00 82.50 337 THR A CA 1
ATOM 2571 C C . THR A 1 337 ? -26.056 9.517 4.690 1.00 82.50 337 THR A C 1
ATOM 2573 O O . THR A 1 337 ? -27.004 9.029 5.316 1.00 82.50 337 THR A O 1
ATOM 2576 N N . PRO A 1 338 ? -25.859 10.843 4.586 1.00 85.81 338 PRO A N 1
ATOM 2577 C CA . PRO A 1 338 ? -26.747 11.809 5.211 1.00 85.81 338 PRO A CA 1
ATOM 2578 C C . PRO A 1 338 ? -28.155 11.668 4.626 1.00 85.81 338 PRO A C 1
ATOM 2580 O O . PRO A 1 338 ? -28.338 11.603 3.409 1.00 85.81 338 PRO A O 1
ATOM 2583 N N . ARG A 1 339 ? -29.157 11.589 5.509 1.00 88.12 339 ARG A N 1
ATOM 2584 C CA . ARG A 1 339 ? -30.577 11.485 5.120 1.00 88.12 339 ARG A CA 1
ATOM 2585 C C . ARG A 1 339 ? -31.151 12.827 4.664 1.00 88.12 339 ARG A C 1
ATOM 2587 O O . ARG A 1 339 ? -32.136 12.857 3.932 1.00 88.12 339 ARG A O 1
ATOM 2594 N N . VAL A 1 340 ? -30.524 13.921 5.089 1.00 91.50 340 VAL A N 1
ATOM 2595 C CA . VAL A 1 340 ? -30.935 15.285 4.764 1.00 91.50 340 VAL A CA 1
ATOM 2596 C C . VAL A 1 340 ? -30.595 15.583 3.301 1.00 91.50 340 VAL A C 1
ATOM 2598 O O . VAL A 1 340 ? -29.472 15.351 2.841 1.00 91.50 340 VAL A O 1
ATOM 2601 N N . LYS A 1 341 ? -31.580 16.080 2.550 1.00 92.31 341 LYS A N 1
ATOM 2602 C CA . LYS A 1 341 ? -31.369 16.608 1.196 1.00 92.31 341 LYS A CA 1
ATOM 2603 C C . LYS A 1 341 ? -30.680 17.980 1.309 1.00 92.31 341 LYS A C 1
ATOM 2605 O O . LYS A 1 341 ? -31.060 18.735 2.197 1.00 92.31 341 LYS A O 1
ATOM 2610 N N . PRO A 1 342 ? -29.698 18.320 0.453 1.00 93.69 342 PRO A N 1
ATOM 2611 C CA . PRO A 1 342 ? -29.306 17.627 -0.783 1.00 93.69 342 PRO A CA 1
ATOM 2612 C C . PRO A 1 342 ? -28.177 16.587 -0.625 1.00 93.69 342 PRO A C 1
ATOM 2614 O O . PRO A 1 342 ? -27.863 15.872 -1.577 1.00 93.69 342 PRO A O 1
ATOM 2617 N N . TYR A 1 343 ? -27.581 16.452 0.559 1.00 91.62 343 TYR A N 1
ATOM 2618 C CA . TYR A 1 343 ? -26.331 15.708 0.758 1.00 91.62 343 TYR A CA 1
ATOM 2619 C C . TYR A 1 343 ? -26.402 14.223 0.365 1.00 91.62 343 TYR A C 1
ATOM 2621 O O . TYR A 1 343 ? -25.463 13.686 -0.222 1.00 91.62 343 TYR A O 1
ATOM 2629 N N . GLY A 1 344 ? -27.527 13.547 0.618 1.00 88.31 344 GLY A N 1
ATOM 2630 C CA . GLY A 1 344 ? -27.695 12.143 0.222 1.00 88.31 344 GLY A CA 1
ATOM 2631 C C . GLY A 1 344 ? -27.714 11.918 -1.300 1.00 88.31 344 GLY A C 1
ATOM 2632 O O . GLY A 1 344 ? -27.332 10.847 -1.776 1.00 88.31 344 GLY A O 1
ATOM 2633 N N . ALA A 1 345 ? -28.150 12.909 -2.086 1.00 91.88 345 ALA A N 1
ATOM 2634 C CA . ALA A 1 345 ? -28.059 12.862 -3.546 1.00 91.88 345 ALA A CA 1
ATOM 2635 C C . ALA A 1 345 ? -26.616 13.101 -4.009 1.00 91.88 345 ALA A C 1
ATOM 2637 O O . ALA A 1 345 ? -26.119 12.341 -4.837 1.00 91.88 345 ALA A O 1
ATOM 2638 N N . LEU A 1 346 ? -25.922 14.066 -3.396 1.00 92.88 346 LEU A N 1
ATOM 2639 C CA . LEU A 1 346 ? -24.521 14.368 -3.693 1.00 92.88 346 LEU A CA 1
ATOM 2640 C C . LEU A 1 346 ? -23.604 13.158 -3.452 1.00 92.88 346 LEU A C 1
ATOM 2642 O O . LEU A 1 346 ? -22.799 12.819 -4.310 1.00 92.88 346 LEU A O 1
ATOM 2646 N N . VAL A 1 347 ? -23.770 12.436 -2.337 1.00 90.44 347 VAL A N 1
ATOM 2647 C CA . VAL A 1 347 ? -22.985 11.216 -2.056 1.00 90.44 347 VAL A CA 1
ATOM 2648 C C . VAL A 1 347 ? -23.244 10.108 -3.082 1.00 90.44 347 VAL A C 1
ATOM 2650 O O . VAL A 1 347 ? -22.319 9.388 -3.454 1.00 90.44 347 VAL A O 1
ATOM 2653 N N . ARG A 1 348 ? -24.483 9.961 -3.570 1.00 90.75 348 ARG A N 1
ATOM 2654 C CA . ARG A 1 348 ? -24.795 9.000 -4.643 1.00 90.75 348 ARG A CA 1
ATOM 2655 C C . ARG A 1 348 ? -24.162 9.405 -5.971 1.00 90.75 348 ARG A C 1
ATOM 2657 O O . ARG A 1 348 ? -23.627 8.542 -6.655 1.00 90.75 348 ARG A O 1
ATOM 2664 N N . TYR A 1 349 ? -24.181 10.694 -6.293 1.00 93.50 349 TYR A N 1
ATOM 2665 C CA . TYR A 1 349 ? -23.513 11.223 -7.476 1.00 93.50 349 TYR A CA 1
ATOM 2666 C C . TYR A 1 349 ? -21.997 10.991 -7.418 1.00 93.50 349 TYR A C 1
ATOM 2668 O O . TYR A 1 349 ? -21.439 10.413 -8.344 1.00 93.50 349 TYR A O 1
ATOM 2676 N N . MET A 1 350 ? -21.346 11.323 -6.296 1.00 93.31 350 MET A N 1
ATOM 2677 C CA . MET A 1 350 ? -19.909 11.081 -6.106 1.00 93.31 350 MET A CA 1
ATOM 2678 C C . MET A 1 350 ? -19.549 9.597 -6.249 1.00 93.31 350 MET A C 1
ATOM 2680 O O . MET A 1 350 ? -18.547 9.274 -6.872 1.00 93.31 350 MET A O 1
ATOM 2684 N N . ARG A 1 351 ? -20.383 8.676 -5.744 1.00 91.06 351 ARG A N 1
ATOM 2685 C CA . ARG A 1 351 ? -20.198 7.225 -5.948 1.00 91.06 351 ARG A CA 1
ATOM 2686 C C . ARG A 1 351 ? -20.173 6.839 -7.422 1.00 91.06 351 ARG A C 1
ATOM 2688 O O . ARG A 1 351 ? -19.270 6.127 -7.842 1.00 91.06 351 ARG A O 1
ATOM 2695 N N . MET A 1 352 ? -21.167 7.296 -8.183 1.00 92.62 352 MET A N 1
ATOM 2696 C CA . MET A 1 352 ? -21.247 7.021 -9.619 1.00 92.62 352 MET A CA 1
ATOM 2697 C C . MET A 1 352 ? -20.042 7.612 -10.350 1.00 92.62 352 MET A C 1
ATOM 2699 O O . MET A 1 352 ? -19.427 6.927 -11.159 1.00 92.62 352 MET A O 1
ATOM 2703 N N . LEU A 1 353 ? -19.663 8.844 -10.003 1.00 92.94 353 LEU A N 1
ATOM 2704 C CA . LEU A 1 353 ? -18.501 9.517 -10.568 1.00 92.94 353 LEU A CA 1
ATOM 2705 C C . LEU A 1 353 ? -17.206 8.734 -10.314 1.00 92.94 353 LEU A C 1
ATOM 2707 O O . LEU A 1 353 ? -16.448 8.524 -11.252 1.00 92.94 353 LEU A O 1
ATOM 2711 N N . MET A 1 354 ? -16.979 8.236 -9.093 1.00 92.94 354 MET A N 1
ATOM 2712 C CA . MET A 1 354 ? -15.778 7.453 -8.774 1.00 92.94 354 MET A CA 1
ATOM 2713 C C . MET A 1 354 ? -15.713 6.118 -9.520 1.00 92.94 354 MET A C 1
ATOM 2715 O O . MET A 1 354 ? -14.637 5.719 -9.952 1.00 92.94 354 MET A O 1
ATOM 2719 N N . VAL A 1 355 ? -16.850 5.440 -9.710 1.00 91.62 355 VAL A N 1
ATOM 2720 C CA . VAL A 1 355 ? -16.915 4.215 -10.525 1.00 91.62 355 VAL A CA 1
ATOM 2721 C C . VAL A 1 355 ? -16.554 4.523 -11.979 1.00 91.62 355 VAL A C 1
ATOM 2723 O O . VAL A 1 355 ? -15.715 3.842 -12.560 1.00 91.62 355 VAL A O 1
ATOM 2726 N N . LEU A 1 356 ? -17.159 5.564 -12.559 1.00 93.38 356 LEU A N 1
ATOM 2727 C CA . LEU A 1 356 ? -16.890 5.967 -13.941 1.00 93.38 356 LEU A CA 1
ATOM 2728 C C . LEU A 1 356 ? -15.432 6.394 -14.137 1.00 93.38 356 LEU A C 1
ATOM 2730 O O . LEU A 1 356 ? -14.819 5.997 -15.124 1.00 93.38 356 LEU A O 1
ATOM 2734 N N . LEU A 1 357 ? -14.865 7.142 -13.186 1.00 92.75 357 LEU A N 1
ATOM 2735 C CA . LEU A 1 357 ? -13.456 7.534 -13.203 1.00 92.75 357 LEU A CA 1
ATOM 2736 C C . LEU A 1 357 ? -12.531 6.320 -13.110 1.00 92.75 357 LEU A C 1
ATOM 2738 O O . LEU A 1 357 ? -11.601 6.225 -13.901 1.00 92.75 357 LEU A O 1
ATOM 2742 N N . ALA A 1 358 ? -12.804 5.361 -12.219 1.00 90.25 358 ALA A N 1
ATOM 2743 C CA . ALA A 1 358 ? -12.004 4.142 -12.111 1.00 90.25 358 ALA A CA 1
ATOM 2744 C C . ALA A 1 358 ? -11.997 3.343 -13.424 1.00 90.25 358 ALA A C 1
ATOM 2746 O O . ALA A 1 358 ? -10.934 2.926 -13.882 1.00 90.25 358 ALA A O 1
ATOM 2747 N N . PHE A 1 359 ? -13.165 3.166 -14.054 1.00 92.94 359 PHE A N 1
ATOM 2748 C CA . PHE A 1 359 ? -13.264 2.502 -15.357 1.00 92.94 359 PHE A CA 1
ATOM 2749 C C . PHE A 1 359 ? -12.535 3.276 -16.455 1.00 92.94 359 PHE A C 1
ATOM 2751 O O . PHE A 1 359 ? -11.816 2.668 -17.244 1.00 92.94 359 PHE A O 1
ATOM 2758 N N . HIS A 1 360 ? -12.698 4.600 -16.497 1.00 92.88 360 HIS A N 1
ATOM 2759 C CA . HIS A 1 360 ? -12.021 5.449 -17.470 1.00 92.88 360 HIS A CA 1
ATOM 2760 C C . HIS A 1 360 ? -10.498 5.357 -17.338 1.00 92.88 360 HIS A C 1
ATOM 2762 O O . HIS A 1 360 ? -9.830 5.129 -18.338 1.00 92.88 360 HIS A O 1
ATOM 2768 N N . LEU A 1 361 ? -9.960 5.452 -16.118 1.00 90.62 361 LEU A N 1
ATOM 2769 C CA . LEU A 1 361 ? -8.524 5.349 -15.846 1.00 90.62 361 LEU A CA 1
ATOM 2770 C C . LEU A 1 361 ? -7.979 3.964 -16.201 1.00 90.62 361 LEU A C 1
ATOM 2772 O O . LEU A 1 361 ? -6.979 3.857 -16.905 1.00 90.62 361 LEU A O 1
ATOM 2776 N N . ALA A 1 362 ? -8.659 2.894 -15.773 1.00 89.00 362 ALA A N 1
ATOM 2777 C CA . ALA A 1 362 ? -8.252 1.530 -16.099 1.00 89.00 362 ALA A CA 1
ATOM 2778 C C . ALA A 1 362 ? -8.222 1.296 -17.618 1.00 89.00 362 ALA A C 1
ATOM 2780 O O . ALA A 1 362 ? -7.277 0.698 -18.136 1.00 89.00 362 ALA A O 1
ATOM 2781 N N . PHE A 1 363 ? -9.233 1.796 -18.335 1.00 91.00 363 PHE A N 1
ATOM 2782 C CA . PHE A 1 363 ? -9.295 1.701 -19.789 1.00 91.00 363 PHE A CA 1
ATOM 2783 C C . PHE A 1 363 ? -8.230 2.564 -20.469 1.00 91.00 363 PHE A C 1
ATOM 2785 O O . PHE A 1 363 ? -7.568 2.066 -21.370 1.00 91.00 363 PHE A O 1
ATOM 2792 N N . SER A 1 364 ? -8.034 3.813 -20.030 1.00 89.00 364 SER A N 1
ATOM 2793 C CA . SER A 1 364 ? -7.052 4.743 -20.606 1.00 89.00 364 SER A CA 1
ATOM 2794 C C . SER A 1 364 ? -5.643 4.176 -20.511 1.00 89.00 364 SER A C 1
ATOM 2796 O O . SER A 1 364 ? -4.981 4.024 -21.532 1.00 89.00 364 SER A O 1
ATOM 2798 N N . VAL A 1 365 ? -5.233 3.750 -19.311 1.00 86.81 365 VAL A N 1
ATOM 2799 C CA . VAL A 1 365 ? -3.913 3.144 -19.101 1.00 86.81 365 VAL A CA 1
ATOM 2800 C C . VAL A 1 365 ? -3.770 1.880 -19.952 1.00 86.81 365 VAL A C 1
ATOM 2802 O O . VAL A 1 365 ? -2.759 1.698 -20.617 1.00 86.81 365 VAL A O 1
ATOM 2805 N N . THR A 1 366 ? -4.788 1.014 -19.998 1.00 86.94 366 THR A N 1
ATOM 2806 C CA . THR A 1 366 ? -4.724 -0.218 -20.807 1.00 86.94 366 THR A CA 1
ATOM 2807 C C . THR A 1 366 ? -4.639 0.078 -22.307 1.00 86.94 366 THR A C 1
ATOM 2809 O O . THR A 1 366 ? -3.866 -0.566 -23.012 1.00 86.94 366 THR A O 1
ATOM 2812 N N . ALA A 1 367 ? -5.407 1.048 -22.805 1.00 88.06 367 ALA A N 1
ATOM 2813 C CA . ALA A 1 367 ? -5.396 1.445 -24.207 1.00 88.06 367 ALA A CA 1
ATOM 2814 C C . ALA A 1 367 ? -4.040 2.047 -24.603 1.00 88.06 367 ALA A C 1
ATOM 2816 O O . ALA A 1 367 ? -3.473 1.624 -25.606 1.00 88.06 367 ALA A O 1
ATOM 2817 N N . ASP A 1 368 ? -3.480 2.944 -23.788 1.00 84.06 368 ASP A N 1
ATOM 2818 C CA . ASP A 1 368 ? -2.135 3.491 -24.006 1.00 84.06 368 ASP A CA 1
ATOM 2819 C C . ASP A 1 368 ? -1.058 2.390 -23.964 1.00 84.06 368 ASP A C 1
ATOM 2821 O O . ASP A 1 368 ? -0.052 2.454 -24.666 1.00 84.06 368 ASP A O 1
ATOM 2825 N N . VAL A 1 369 ? -1.242 1.326 -23.175 1.00 84.06 369 VAL A N 1
ATOM 2826 C CA . VAL A 1 369 ? -0.307 0.193 -23.215 1.00 84.06 369 VAL A CA 1
ATOM 2827 C C . VAL A 1 369 ? -0.425 -0.603 -24.516 1.00 84.06 369 VAL A C 1
ATOM 2829 O O . VAL A 1 369 ? 0.615 -0.970 -25.063 1.00 84.06 369 VAL A O 1
ATOM 2832 N N . LEU A 1 370 ? -1.647 -0.868 -24.990 1.00 85.19 370 LEU A N 1
ATOM 2833 C CA . LEU A 1 370 ? -1.924 -1.767 -26.118 1.00 85.19 370 LEU A CA 1
ATOM 2834 C C . LEU A 1 370 ? -1.760 -1.135 -27.507 1.00 85.19 370 LEU A C 1
ATOM 2836 O O . LEU A 1 370 ? -1.481 -1.872 -28.446 1.00 85.19 370 LEU A O 1
ATOM 2840 N N . TYR A 1 371 ? -1.981 0.173 -27.654 1.00 82.69 371 TYR A N 1
ATOM 2841 C CA . TYR A 1 371 ? -2.052 0.841 -28.965 1.00 82.69 371 TYR A CA 1
ATOM 2842 C C . TYR A 1 371 ? -0.859 1.752 -29.287 1.00 82.69 371 TYR A C 1
ATOM 2844 O O . TYR A 1 371 ? -0.828 2.342 -30.360 1.00 82.69 371 TYR A O 1
ATOM 2852 N N . ASP A 1 372 ? 0.102 1.882 -28.378 1.00 69.81 372 ASP A N 1
ATOM 2853 C CA . ASP A 1 372 ? 1.306 2.711 -28.543 1.00 69.81 372 ASP A CA 1
ATOM 2854 C C . ASP A 1 372 ? 2.439 1.899 -29.217 1.00 69.81 372 ASP A C 1
ATOM 2856 O O . ASP A 1 372 ? 3.567 1.886 -28.726 1.00 69.81 372 ASP A O 1
ATOM 2860 N N . GLU A 1 373 ? 2.090 1.150 -30.279 1.00 53.53 373 GLU A N 1
ATOM 2861 C CA . GLU A 1 373 ? 3.017 0.440 -31.191 1.00 53.53 373 GLU A CA 1
ATOM 2862 C C . GLU A 1 373 ? 3.402 1.293 -32.407 1.00 53.53 373 GLU A C 1
ATOM 2864 O O . GLU A 1 373 ? 2.502 1.940 -32.999 1.00 53.53 373 GLU A O 1
#